Protein AF-A0AAJ6JA73-F1 (afdb_monomer_lite)

Structure (mmCIF, N/CA/C/O backbone):
data_AF-A0AAJ6JA73-F1
#
_entry.id   AF-A0AAJ6JA73-F1
#
loop_
_atom_site.group_PDB
_atom_site.id
_atom_site.type_symbol
_atom_site.label_atom_id
_atom_site.label_alt_id
_atom_site.label_comp_id
_atom_site.label_asym_id
_atom_site.label_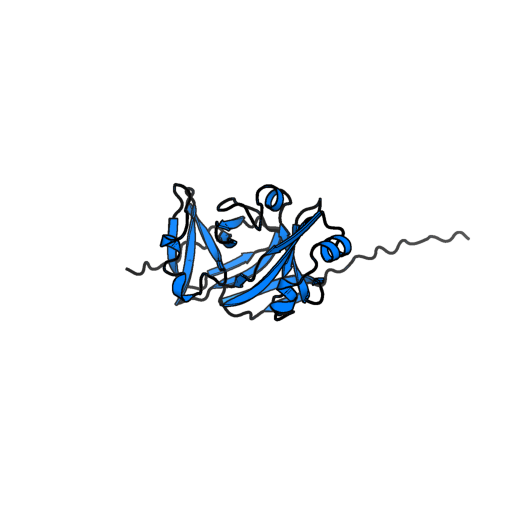entity_id
_atom_site.label_seq_id
_atom_site.pdbx_PDB_ins_code
_atom_site.Cartn_x
_atom_site.Cartn_y
_atom_site.Cartn_z
_atom_site.occupancy
_atom_site.B_iso_or_equiv
_atom_site.auth_seq_id
_atom_site.auth_comp_id
_atom_site.auth_asym_id
_atom_site.auth_atom_id
_atom_site.pdbx_PDB_model_num
ATOM 1 N N . MET A 1 1 ? 48.195 -36.159 -10.141 1.00 39.44 1 MET A N 1
ATOM 2 C CA . MET A 1 1 ? 47.847 -34.746 -9.863 1.00 39.44 1 MET A CA 1
ATOM 3 C C . MET A 1 1 ? 46.554 -34.430 -10.597 1.00 39.44 1 MET A C 1
ATOM 5 O O . MET A 1 1 ? 46.575 -34.361 -11.814 1.00 39.44 1 MET A O 1
ATOM 9 N N . GLY A 1 2 ? 45.427 -34.346 -9.887 1.00 36.81 2 GLY A N 1
ATOM 10 C CA . GLY A 1 2 ? 44.113 -34.045 -10.464 1.00 36.81 2 GLY A CA 1
ATOM 11 C C . GLY A 1 2 ? 43.446 -32.954 -9.634 1.00 36.81 2 GLY A C 1
ATOM 12 O O . GLY A 1 2 ? 43.236 -33.133 -8.437 1.00 36.81 2 GLY A O 1
ATOM 13 N N . VAL A 1 3 ? 43.209 -31.803 -10.257 1.00 35.09 3 VAL A N 1
ATOM 14 C CA . VAL A 1 3 ? 42.699 -30.579 -9.630 1.00 35.09 3 VAL A CA 1
ATOM 15 C C . VAL A 1 3 ? 41.233 -30.776 -9.233 1.00 35.09 3 VAL A C 1
ATOM 17 O O . VAL A 1 3 ? 40.386 -31.030 -10.086 1.00 35.09 3 VAL A O 1
ATOM 20 N N . ARG A 1 4 ? 40.920 -30.644 -7.939 1.00 36.62 4 ARG A N 1
ATOM 21 C CA . ARG A 1 4 ? 39.539 -30.487 -7.462 1.00 36.62 4 ARG A CA 1
ATOM 22 C C . ARG A 1 4 ? 39.089 -29.056 -7.763 1.00 36.62 4 ARG A C 1
ATOM 24 O O . ARG A 1 4 ? 39.614 -28.120 -7.167 1.00 36.62 4 ARG A O 1
ATOM 31 N N . LEU A 1 5 ? 38.118 -28.884 -8.662 1.00 35.84 5 LEU A N 1
ATOM 32 C CA . LEU A 1 5 ? 37.352 -27.640 -8.741 1.00 35.84 5 LEU A CA 1
ATOM 33 C C . LEU A 1 5 ? 36.435 -27.559 -7.515 1.00 35.84 5 LEU A C 1
ATOM 35 O O . LEU A 1 5 ? 35.435 -28.269 -7.429 1.00 35.84 5 LEU A O 1
ATOM 39 N N . SER A 1 6 ? 36.771 -26.685 -6.572 1.00 37.56 6 SER A N 1
ATOM 40 C CA . SER A 1 6 ? 35.835 -26.247 -5.539 1.00 37.56 6 SER A CA 1
ATOM 41 C C . SER A 1 6 ? 34.877 -25.231 -6.156 1.00 37.56 6 SER A C 1
ATOM 43 O O . SER A 1 6 ? 35.283 -24.126 -6.515 1.00 37.56 6 SER A O 1
ATOM 45 N N . ALA A 1 7 ? 33.604 -25.599 -6.295 1.00 36.19 7 ALA A N 1
ATOM 46 C CA . ALA A 1 7 ? 32.548 -24.650 -6.615 1.00 36.19 7 ALA A CA 1
ATOM 47 C C . ALA A 1 7 ? 32.377 -23.688 -5.429 1.00 36.19 7 ALA A C 1
ATOM 49 O O . ALA A 1 7 ? 31.957 -24.087 -4.344 1.00 36.19 7 ALA A O 1
ATOM 50 N N . VAL A 1 8 ? 32.729 -22.419 -5.630 1.00 33.88 8 VAL A N 1
ATOM 51 C CA . VAL A 1 8 ? 32.427 -21.344 -4.683 1.00 33.88 8 VAL A CA 1
ATOM 52 C C . VAL A 1 8 ? 30.932 -21.057 -4.791 1.00 33.88 8 VAL A C 1
ATOM 54 O O . VAL A 1 8 ? 30.465 -20.502 -5.785 1.00 33.88 8 VAL A O 1
ATOM 57 N N . LEU A 1 9 ? 30.167 -21.462 -3.777 1.00 30.48 9 LEU A N 1
ATOM 58 C CA . LEU A 1 9 ? 28.791 -21.015 -3.600 1.00 30.48 9 LEU A CA 1
ATOM 59 C C . LEU A 1 9 ? 28.838 -19.510 -3.285 1.00 30.48 9 LEU A C 1
ATOM 61 O O . LEU A 1 9 ? 29.192 -19.112 -2.178 1.00 30.48 9 LEU A O 1
ATOM 65 N N . ILE A 1 10 ? 28.519 -18.661 -4.262 1.00 31.44 10 ILE A N 1
ATOM 66 C CA . ILE A 1 10 ? 28.292 -17.236 -4.012 1.00 31.44 10 ILE A CA 1
ATOM 67 C C . ILE A 1 10 ? 26.905 -17.120 -3.383 1.00 31.44 10 ILE A C 1
ATOM 69 O O . ILE A 1 10 ? 25.890 -17.032 -4.074 1.00 31.44 10 ILE A O 1
ATOM 73 N N . THR A 1 11 ? 26.845 -17.153 -2.056 1.00 33.25 11 THR A N 1
ATOM 74 C CA . THR A 1 11 ? 25.639 -16.769 -1.325 1.00 33.25 11 THR A CA 1
ATOM 75 C C . THR A 1 11 ? 25.478 -15.262 -1.501 1.00 33.25 11 THR A C 1
ATOM 77 O O . THR A 1 11 ? 26.233 -14.480 -0.926 1.00 33.25 11 THR A O 1
ATOM 80 N N . ALA A 1 12 ? 24.535 -14.831 -2.340 1.00 34.25 12 ALA A N 1
ATOM 81 C CA . ALA A 1 12 ? 24.175 -13.422 -2.437 1.00 34.25 12 ALA A CA 1
ATOM 82 C C . ALA A 1 12 ? 23.619 -12.975 -1.076 1.00 34.25 12 ALA A C 1
ATOM 84 O O . ALA A 1 12 ? 22.486 -13.298 -0.721 1.00 34.25 12 ALA A O 1
ATOM 85 N N . ALA A 1 13 ? 24.435 -12.271 -0.292 1.00 36.44 13 ALA A N 1
ATOM 86 C CA . ALA A 1 13 ? 23.975 -11.604 0.912 1.00 36.44 13 ALA A CA 1
ATOM 87 C C . ALA A 1 13 ? 22.993 -10.504 0.488 1.00 36.44 13 ALA A C 1
ATOM 89 O O . ALA A 1 13 ? 23.379 -9.494 -0.102 1.00 36.44 13 ALA A O 1
ATOM 90 N N . PHE A 1 14 ? 21.702 -10.716 0.740 1.00 40.62 14 PHE A N 1
ATOM 91 C CA . PHE A 1 14 ? 20.709 -9.656 0.626 1.00 40.62 14 PHE A CA 1
ATOM 92 C C . PHE A 1 14 ? 20.952 -8.683 1.778 1.00 40.62 14 PHE A C 1
ATOM 94 O O . PHE A 1 14 ? 20.508 -8.912 2.899 1.00 40.62 14 PHE A O 1
ATOM 101 N N . PHE A 1 15 ? 21.692 -7.609 1.516 1.00 43.06 15 PHE A N 1
ATOM 102 C CA . PHE A 1 15 ? 21.777 -6.498 2.453 1.00 43.06 15 PHE A CA 1
ATOM 103 C C . PHE A 1 15 ? 20.409 -5.823 2.510 1.00 43.06 15 PHE A C 1
ATOM 105 O O . PHE A 1 15 ? 20.018 -5.108 1.589 1.00 43.06 15 PHE A O 1
ATOM 112 N N . THR A 1 16 ? 19.666 -6.076 3.582 1.00 51.25 16 THR A N 1
ATOM 113 C CA . THR A 1 16 ? 18.439 -5.347 3.878 1.00 51.25 16 THR A CA 1
ATOM 114 C C . THR A 1 16 ? 18.816 -4.020 4.514 1.00 51.25 16 THR A C 1
ATOM 116 O O . THR A 1 16 ? 19.309 -3.989 5.641 1.00 51.25 16 THR A O 1
ATOM 119 N N . THR A 1 17 ? 18.614 -2.914 3.799 1.00 57.97 17 THR A N 1
ATOM 120 C CA . THR A 1 17 ? 18.676 -1.591 4.428 1.00 57.97 17 THR A CA 1
ATOM 121 C C . THR A 1 17 ? 17.347 -1.341 5.124 1.00 57.97 17 THR A C 1
ATOM 123 O O . THR A 1 17 ? 16.301 -1.455 4.491 1.00 57.97 17 THR A O 1
ATOM 126 N N . THR A 1 18 ? 17.398 -0.986 6.402 1.00 58.41 18 THR A N 1
ATOM 127 C CA . THR A 1 18 ? 16.272 -0.408 7.135 1.00 58.41 18 THR A CA 1
ATOM 128 C C . THR A 1 18 ? 16.387 1.107 7.043 1.00 58.41 18 THR A C 1
ATOM 130 O O . THR A 1 18 ? 17.416 1.656 7.428 1.00 58.41 18 THR A O 1
ATOM 133 N N . ILE A 1 19 ? 15.354 1.781 6.536 1.00 60.03 19 ILE A N 1
ATOM 134 C CA . ILE A 1 19 ? 15.236 3.244 6.637 1.00 60.03 19 ILE A CA 1
ATOM 135 C C . ILE A 1 19 ? 14.084 3.550 7.590 1.00 60.03 19 ILE A C 1
ATOM 137 O O . ILE A 1 19 ? 13.007 2.969 7.452 1.00 60.03 19 ILE A O 1
ATOM 141 N N . SER A 1 20 ? 14.334 4.432 8.555 1.00 58.66 20 SER A N 1
ATOM 142 C CA . SER A 1 20 ? 13.368 4.930 9.534 1.00 58.66 20 SER A CA 1
ATOM 143 C C . SER A 1 20 ? 13.042 6.400 9.272 1.00 58.66 20 SER A C 1
ATOM 145 O O . SER A 1 20 ? 13.899 7.132 8.783 1.00 58.66 20 SER A O 1
ATOM 147 N N . GLY A 1 21 ? 11.853 6.851 9.679 1.00 54.72 21 GLY A N 1
ATOM 148 C CA . GLY A 1 21 ? 11.549 8.287 9.779 1.00 54.72 21 GLY A CA 1
ATOM 149 C C . GLY A 1 21 ? 10.785 8.902 8.606 1.00 54.72 21 GLY A C 1
ATOM 150 O O . GLY A 1 21 ? 10.865 10.109 8.409 1.00 54.72 21 GLY A O 1
ATOM 151 N N . PHE A 1 22 ? 10.036 8.111 7.835 1.00 60.84 22 PHE A N 1
ATOM 152 C CA . PHE A 1 22 ? 9.073 8.679 6.886 1.00 60.84 22 PHE A CA 1
ATOM 153 C C . PHE A 1 22 ? 7.845 9.175 7.639 1.00 60.84 22 PHE A C 1
ATOM 155 O O . PHE A 1 22 ? 7.198 8.381 8.318 1.00 60.84 22 PHE A O 1
ATOM 162 N N . ALA A 1 23 ? 7.569 10.471 7.523 1.00 61.38 23 ALA A N 1
ATOM 163 C CA . ALA A 1 23 ? 6.400 11.097 8.114 1.00 61.38 23 ALA A CA 1
ATOM 164 C C . ALA A 1 23 ? 5.115 10.676 7.382 1.00 61.38 23 ALA A C 1
ATOM 166 O O . ALA A 1 23 ? 5.144 10.298 6.203 1.00 61.38 23 ALA A O 1
ATOM 167 N N . GLN A 1 24 ? 3.995 10.784 8.092 1.00 66.69 24 GLN A N 1
ATOM 168 C CA . GLN A 1 24 ? 2.656 10.718 7.513 1.00 66.69 24 GLN A CA 1
ATOM 169 C C . GLN A 1 24 ? 2.540 11.708 6.343 1.00 66.69 24 GLN A C 1
ATOM 171 O O . GLN A 1 24 ? 3.125 12.788 6.395 1.00 66.69 24 GLN A O 1
ATOM 176 N N . ASP A 1 25 ? 1.808 11.313 5.301 1.00 66.81 25 ASP A N 1
ATOM 177 C CA . ASP A 1 25 ? 1.620 12.058 4.047 1.00 66.81 25 ASP A CA 1
ATOM 178 C C . ASP A 1 25 ? 2.881 12.161 3.161 1.00 66.81 25 ASP A C 1
ATOM 180 O O . ASP A 1 25 ? 2.937 12.904 2.184 1.00 66.81 25 ASP A O 1
ATOM 184 N N . SER A 1 26 ? 3.915 11.358 3.446 1.00 75.94 26 SER A N 1
ATOM 185 C CA . SER A 1 26 ? 4.982 11.134 2.466 1.00 75.94 26 SER A CA 1
ATOM 186 C C . SER A 1 26 ? 4.456 10.302 1.295 1.00 75.94 26 SER A C 1
ATOM 188 O O . SER A 1 26 ? 3.872 9.232 1.488 1.00 75.94 26 SER A O 1
ATOM 190 N N . PHE A 1 27 ? 4.679 10.778 0.070 1.00 79.06 27 PHE A N 1
ATOM 191 C CA . PHE A 1 27 ? 4.260 10.060 -1.127 1.00 79.06 27 PHE A CA 1
ATOM 192 C C . PHE A 1 27 ? 5.313 9.046 -1.588 1.00 79.06 27 PHE A C 1
ATOM 194 O O . PHE A 1 27 ? 6.516 9.158 -1.333 1.00 79.06 27 PHE A O 1
ATOM 201 N N . SER A 1 28 ? 4.848 8.028 -2.296 1.00 83.00 28 SER A N 1
ATOM 202 C CA . SER A 1 28 ? 5.664 7.014 -2.940 1.00 83.00 28 SER A CA 1
ATOM 203 C C . SER A 1 28 ? 5.008 6.577 -4.231 1.00 83.00 28 SER A C 1
ATOM 205 O O . SER A 1 28 ? 3.791 6.430 -4.315 1.00 83.00 28 SER A O 1
ATOM 207 N N . PHE A 1 29 ? 5.825 6.322 -5.237 1.00 88.81 29 PHE A N 1
ATOM 208 C CA . PHE A 1 29 ? 5.363 5.707 -6.464 1.00 88.81 29 PHE A CA 1
ATOM 209 C C . PHE A 1 29 ? 5.747 4.239 -6.443 1.00 88.81 29 PHE A C 1
ATOM 211 O O . PHE A 1 29 ? 6.923 3.907 -6.269 1.00 88.81 29 PHE A O 1
ATOM 218 N N . GLU A 1 30 ? 4.770 3.352 -6.634 1.00 91.56 30 GLU A N 1
ATOM 219 C CA . GLU A 1 30 ? 5.032 1.923 -6.731 1.00 91.56 30 GLU A CA 1
ATOM 220 C C . GLU A 1 30 ? 4.993 1.452 -8.187 1.00 91.56 30 GLU A C 1
ATOM 222 O O . GLU A 1 30 ? 4.081 1.751 -8.954 1.00 91.56 30 GLU A O 1
ATOM 227 N N . ASN A 1 31 ? 5.990 0.663 -8.576 1.00 93.25 31 ASN A N 1
ATOM 228 C CA . ASN A 1 31 ? 5.983 -0.089 -9.822 1.00 93.25 31 ASN A CA 1
ATOM 229 C C . ASN A 1 31 ? 5.776 -1.567 -9.504 1.00 93.25 31 ASN A C 1
ATOM 231 O O . ASN A 1 31 ? 6.584 -2.180 -8.796 1.00 93.25 31 ASN A O 1
ATOM 235 N N . LEU A 1 32 ? 4.728 -2.157 -10.076 1.00 95.62 32 LEU A N 1
ATOM 236 C CA . LEU A 1 32 ? 4.469 -3.588 -9.980 1.00 95.62 32 LEU A CA 1
ATOM 237 C C . LEU A 1 32 ? 5.101 -4.296 -11.177 1.00 95.62 32 LEU A C 1
ATOM 239 O O . LEU A 1 32 ? 4.692 -4.126 -12.329 1.00 95.62 32 LEU A O 1
ATOM 243 N N . VAL A 1 33 ? 6.112 -5.113 -10.902 1.00 96.94 33 VAL A N 1
ATOM 244 C CA . VAL A 1 33 ? 6.802 -5.928 -11.902 1.00 96.94 33 VAL A CA 1
ATOM 245 C C . VAL A 1 33 ? 6.218 -7.336 -11.862 1.00 96.94 33 VAL A C 1
ATOM 247 O O . VAL A 1 33 ? 6.592 -8.167 -11.030 1.00 96.94 33 VAL A O 1
ATOM 250 N N . VAL A 1 34 ? 5.282 -7.618 -12.767 1.00 96.00 34 VAL A N 1
ATOM 251 C CA . VAL A 1 34 ? 4.559 -8.895 -12.807 1.00 96.00 34 VAL A CA 1
ATOM 252 C C . VAL A 1 34 ? 5.415 -9.960 -13.488 1.00 96.00 34 VAL A C 1
ATOM 254 O O . VAL A 1 34 ? 5.801 -9.817 -14.652 1.00 96.00 34 VAL A O 1
ATOM 257 N N . LYS A 1 35 ? 5.699 -11.056 -12.782 1.00 95.75 35 LYS A N 1
ATOM 258 C CA . LYS A 1 35 ? 6.461 -12.212 -13.279 1.00 95.75 35 LYS A CA 1
ATOM 259 C C . LYS A 1 35 ? 5.714 -13.508 -12.967 1.00 95.75 35 LYS A C 1
ATOM 261 O O . LYS A 1 35 ? 4.853 -13.544 -12.098 1.00 95.75 35 LYS A O 1
ATOM 266 N N . ALA A 1 36 ? 6.097 -14.608 -13.616 1.00 93.25 36 ALA A N 1
ATOM 267 C CA . ALA A 1 36 ? 5.475 -15.920 -13.386 1.00 93.25 36 ALA A CA 1
ATOM 268 C C . ALA A 1 36 ? 5.531 -16.380 -11.912 1.00 93.25 36 ALA A C 1
ATOM 270 O O . ALA A 1 36 ? 4.653 -17.094 -11.445 1.00 93.25 36 ALA A O 1
ATOM 271 N N . ARG A 1 37 ? 6.547 -15.935 -11.160 1.00 92.69 37 ARG A N 1
ATOM 272 C CA . ARG A 1 37 ? 6.743 -16.260 -9.736 1.00 92.69 37 ARG A CA 1
ATOM 273 C C . ARG A 1 37 ? 5.992 -15.348 -8.753 1.00 92.69 37 ARG A C 1
ATOM 275 O O . ARG A 1 37 ? 6.200 -15.469 -7.548 1.00 92.69 37 ARG A O 1
ATOM 282 N N . GLY A 1 38 ? 5.211 -14.392 -9.248 1.00 95.06 38 GLY A N 1
ATOM 283 C CA . GLY A 1 38 ? 4.571 -13.350 -8.447 1.00 95.06 38 GLY A CA 1
ATOM 284 C C . GLY A 1 38 ? 4.945 -11.942 -8.894 1.00 95.06 38 GLY A C 1
ATOM 285 O O . GLY A 1 38 ? 5.671 -11.738 -9.870 1.00 95.06 38 GLY A O 1
ATOM 286 N N . ILE A 1 39 ? 4.434 -10.966 -8.157 1.00 96.81 39 ILE A N 1
ATOM 287 C CA . ILE A 1 39 ? 4.581 -9.543 -8.460 1.00 96.81 39 ILE A CA 1
ATOM 288 C C . ILE A 1 39 ? 5.657 -8.979 -7.544 1.00 96.81 39 ILE A C 1
ATOM 290 O O . ILE A 1 39 ? 5.559 -9.112 -6.327 1.00 96.81 39 ILE A O 1
ATOM 294 N N . GLU A 1 40 ? 6.694 -8.376 -8.108 1.00 97.19 40 GLU A N 1
ATOM 295 C CA . GLU A 1 40 ? 7.705 -7.654 -7.337 1.00 97.19 40 GLU A CA 1
ATOM 296 C C . GLU A 1 40 ? 7.289 -6.187 -7.228 1.00 97.19 40 GLU A C 1
ATOM 298 O O . GLU A 1 40 ? 7.059 -5.539 -8.248 1.00 97.19 40 GLU A O 1
ATOM 303 N N . VAL A 1 41 ? 7.193 -5.677 -6.002 1.00 95.94 41 VAL A N 1
ATOM 304 C CA . VAL A 1 41 ? 6.831 -4.283 -5.727 1.00 95.94 41 VAL A CA 1
ATOM 305 C C . VAL A 1 41 ? 8.107 -3.483 -5.515 1.00 95.94 41 VAL A C 1
ATOM 307 O O . VAL A 1 41 ? 8.918 -3.825 -4.648 1.00 95.94 41 VAL A O 1
ATOM 310 N N . TYR A 1 42 ? 8.279 -2.432 -6.311 1.00 95.94 42 TYR A N 1
ATOM 311 C CA . TYR A 1 42 ? 9.365 -1.467 -6.181 1.00 95.94 42 TYR A CA 1
ATOM 312 C C . TYR A 1 42 ? 8.789 -0.102 -5.842 1.00 95.94 42 TYR A C 1
ATOM 314 O O . TYR A 1 42 ? 7.926 0.359 -6.581 1.00 95.94 42 TYR A O 1
ATOM 322 N N . ASN A 1 43 ? 9.273 0.552 -4.786 1.00 92.25 43 ASN A N 1
ATOM 323 C CA . ASN A 1 43 ? 8.786 1.876 -4.398 1.00 92.25 43 ASN A CA 1
ATOM 324 C C . ASN A 1 43 ? 9.909 2.920 -4.300 1.00 92.25 43 ASN A C 1
ATOM 326 O O . ASN A 1 43 ? 11.090 2.570 -4.198 1.00 92.25 43 ASN A O 1
ATOM 330 N N . THR A 1 44 ? 9.547 4.201 -4.381 1.00 92.38 44 THR A N 1
ATOM 331 C CA . THR A 1 44 ? 10.499 5.329 -4.400 1.00 92.38 44 THR A CA 1
ATOM 332 C C . THR A 1 44 ? 10.820 5.886 -3.012 1.00 92.38 44 THR A C 1
ATOM 334 O O . THR A 1 44 ? 11.630 6.805 -2.879 1.00 92.38 44 THR A O 1
ATOM 337 N N . THR A 1 45 ? 10.231 5.311 -1.961 1.00 86.69 45 THR A N 1
ATOM 338 C CA . THR A 1 45 ? 10.362 5.780 -0.579 1.00 86.69 45 THR A CA 1
ATOM 339 C C . THR A 1 45 ? 11.829 5.855 -0.146 1.00 86.69 45 THR A C 1
ATOM 341 O O . THR A 1 45 ? 12.548 4.855 -0.128 1.00 86.69 45 THR A O 1
ATOM 344 N N . GLY A 1 46 ? 12.280 7.068 0.192 1.00 82.88 46 GLY A N 1
ATOM 345 C CA . GLY A 1 46 ? 13.648 7.344 0.647 1.00 82.88 46 GLY A CA 1
ATOM 346 C C . GLY A 1 46 ? 14.733 7.210 -0.419 1.00 82.88 46 GLY A C 1
ATOM 347 O O . GLY A 1 46 ? 15.909 7.095 -0.074 1.00 82.88 46 GLY A O 1
ATOM 348 N N . VAL A 1 47 ? 14.368 7.166 -1.702 1.00 87.81 47 VAL A N 1
ATOM 349 C CA . VAL A 1 47 ? 15.332 7.007 -2.800 1.0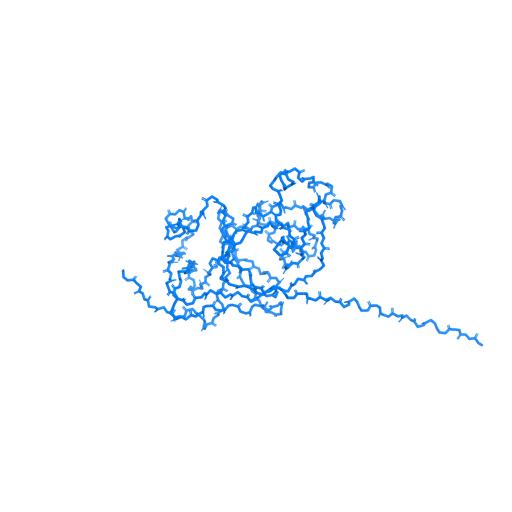0 87.81 47 VAL A CA 1
ATOM 350 C C . VAL A 1 47 ? 15.063 7.923 -3.995 1.00 87.81 47 VAL A C 1
ATOM 352 O O . VAL A 1 47 ? 16.008 8.240 -4.716 1.00 87.81 47 VAL A O 1
ATOM 355 N N . SER A 1 48 ? 13.827 8.375 -4.208 1.00 86.44 48 SER A N 1
ATOM 356 C CA . SER A 1 48 ? 13.507 9.328 -5.269 1.00 86.44 48 SER A CA 1
ATOM 357 C C . SER A 1 48 ? 12.262 10.142 -4.929 1.00 86.44 48 SER A C 1
ATOM 359 O O . SER A 1 48 ? 11.257 9.579 -4.502 1.00 86.44 48 SER A O 1
ATOM 361 N N . ASP A 1 49 ? 12.305 11.437 -5.239 1.00 83.94 49 ASP A N 1
ATOM 362 C CA . ASP A 1 49 ? 11.142 12.336 -5.189 1.00 83.94 49 ASP A CA 1
ATOM 363 C C . ASP A 1 49 ? 10.198 12.139 -6.388 1.00 83.94 49 ASP A C 1
ATOM 365 O O . ASP A 1 49 ? 9.205 12.842 -6.518 1.00 83.94 49 ASP A O 1
ATOM 369 N N . CYS A 1 50 ? 10.527 11.194 -7.280 1.00 84.81 50 CYS A N 1
ATOM 370 C CA . CYS A 1 50 ? 9.740 10.753 -8.428 1.00 84.81 50 CYS A CA 1
ATOM 371 C C . CYS A 1 50 ? 9.071 11.900 -9.216 1.00 84.81 50 CYS A C 1
ATOM 373 O O . CYS A 1 50 ? 7.872 12.150 -9.083 1.00 84.81 50 CYS A O 1
ATOM 375 N N . PRO A 1 51 ? 9.837 12.595 -10.077 1.00 86.69 51 PRO A N 1
ATOM 376 C CA . PRO A 1 51 ? 9.315 13.725 -10.836 1.00 86.69 51 PRO A CA 1
ATOM 377 C C . PRO A 1 51 ? 8.099 13.323 -11.681 1.00 86.69 51 PRO A C 1
ATOM 379 O O . PRO A 1 51 ? 8.207 12.424 -12.518 1.00 86.69 51 PRO A O 1
ATOM 382 N N . ALA A 1 52 ? 6.971 14.022 -11.511 1.00 86.12 52 ALA A N 1
ATOM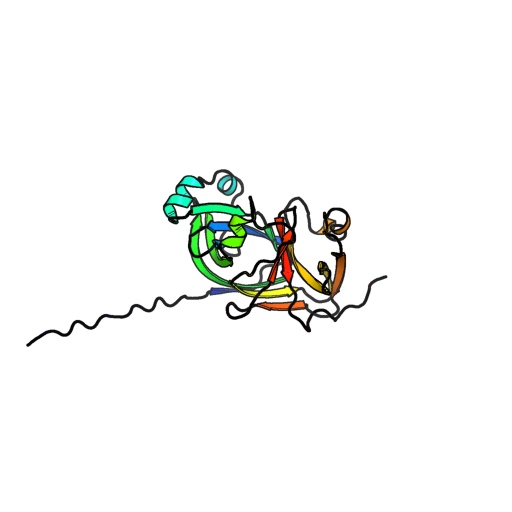 383 C CA . ALA A 1 52 ? 5.702 13.695 -12.172 1.00 86.12 52 ALA A CA 1
ATOM 384 C C . ALA A 1 52 ? 5.840 13.573 -13.700 1.00 86.12 52 ALA A C 1
ATOM 386 O O . ALA A 1 52 ? 5.413 12.586 -14.290 1.00 86.12 52 ALA A O 1
ATOM 387 N N . GLN A 1 53 ? 6.557 14.505 -14.341 1.00 88.50 53 GLN A N 1
ATOM 388 C CA . GLN A 1 53 ? 6.797 14.449 -15.786 1.00 88.50 53 GLN A CA 1
ATOM 389 C C . GLN A 1 53 ? 7.520 13.162 -16.212 1.00 88.50 53 GLN A C 1
ATOM 391 O O . GLN A 1 53 ? 7.199 12.580 -17.250 1.00 88.50 53 GLN A O 1
ATOM 396 N N . LEU A 1 54 ? 8.492 12.702 -15.419 1.00 90.25 54 LEU A N 1
ATOM 397 C CA . LEU A 1 54 ? 9.224 11.472 -15.709 1.00 90.25 54 LEU A CA 1
ATOM 398 C C . LEU A 1 54 ? 8.347 10.241 -15.457 1.00 90.25 54 LEU A C 1
ATOM 400 O O . LEU A 1 54 ? 8.369 9.307 -16.253 1.00 90.25 54 LEU A O 1
ATOM 404 N N . TRP A 1 55 ? 7.541 10.261 -14.391 1.00 91.88 55 TRP A N 1
ATOM 405 C CA . TRP A 1 55 ? 6.569 9.213 -14.081 1.00 91.88 55 TRP A CA 1
ATOM 406 C C . TRP A 1 55 ? 5.539 9.038 -15.201 1.00 91.88 55 TRP A C 1
ATOM 408 O O . TRP A 1 55 ? 5.268 7.921 -15.655 1.00 91.88 55 TRP A O 1
ATOM 418 N N . ASP A 1 56 ? 4.974 10.138 -15.683 1.00 92.12 56 ASP A N 1
ATOM 419 C CA . ASP A 1 56 ? 3.921 10.150 -16.699 1.00 92.12 56 ASP A CA 1
ATOM 420 C C . ASP A 1 56 ? 4.413 9.691 -18.066 1.00 92.12 56 ASP A C 1
ATOM 422 O O . ASP A 1 56 ? 3.672 9.044 -18.805 1.00 92.12 56 ASP A O 1
ATOM 426 N N . THR A 1 57 ? 5.689 9.933 -18.361 1.00 93.12 57 THR A N 1
ATOM 427 C CA . THR A 1 57 ? 6.314 9.605 -19.648 1.00 93.12 57 THR A CA 1
ATOM 428 C C . THR A 1 57 ? 7.072 8.272 -19.648 1.00 93.12 57 THR A C 1
ATOM 430 O O . THR A 1 57 ? 7.727 7.942 -20.640 1.00 93.12 57 THR A O 1
ATOM 433 N N . LEU A 1 58 ? 6.976 7.464 -18.581 1.00 93.56 58 LEU A N 1
ATOM 434 C CA . LEU A 1 58 ? 7.639 6.158 -18.509 1.00 93.56 58 LEU A CA 1
ATOM 435 C C . LEU A 1 58 ? 7.258 5.243 -19.685 1.00 93.56 58 LEU A C 1
ATOM 437 O O . LEU A 1 58 ? 6.104 4.843 -19.853 1.00 93.56 58 LEU A O 1
ATOM 441 N N . ASP A 1 59 ? 8.263 4.790 -20.441 1.00 95.50 59 ASP A N 1
ATOM 442 C CA . ASP A 1 59 ? 8.087 3.731 -21.439 1.00 95.50 59 ASP A CA 1
ATOM 443 C C . ASP A 1 59 ? 7.966 2.363 -20.747 1.00 95.50 59 ASP A C 1
ATOM 445 O O . ASP A 1 59 ? 8.932 1.604 -20.587 1.00 95.50 59 ASP A O 1
ATOM 449 N N . VAL A 1 60 ? 6.735 2.020 -20.365 1.00 95.00 60 VAL A N 1
ATOM 450 C CA . VAL A 1 60 ? 6.403 0.742 -19.719 1.00 95.00 60 VAL A CA 1
ATOM 451 C C . VAL A 1 60 ? 6.786 -0.473 -20.570 1.00 95.00 60 VAL A C 1
ATOM 453 O O . VAL A 1 60 ? 7.093 -1.531 -20.019 1.00 95.00 60 VAL A O 1
ATOM 456 N N . ARG A 1 61 ? 6.842 -0.358 -21.908 1.00 96.12 61 ARG A N 1
ATOM 457 C CA . ARG A 1 61 ? 7.251 -1.468 -22.788 1.00 96.12 61 ARG A CA 1
ATOM 458 C C . ARG A 1 61 ? 8.756 -1.699 -22.701 1.00 96.12 61 ARG A C 1
ATOM 460 O O . ARG A 1 61 ? 9.187 -2.854 -22.657 1.00 96.12 61 ARG A O 1
ATOM 467 N N . LYS A 1 62 ? 9.554 -0.630 -22.662 1.00 97.25 62 LYS A N 1
ATOM 468 C CA . LYS A 1 62 ? 11.006 -0.706 -22.442 1.00 97.25 62 LYS A CA 1
ATOM 469 C C . LYS A 1 62 ? 11.328 -1.259 -21.061 1.00 97.25 62 LYS A C 1
ATOM 471 O O . LYS A 1 62 ? 12.116 -2.201 -20.976 1.00 97.25 62 LYS A O 1
ATOM 476 N N . ILE A 1 63 ? 10.662 -0.766 -20.018 1.00 96.94 63 ILE A N 1
ATOM 477 C CA . ILE A 1 63 ? 10.835 -1.266 -18.645 1.00 96.94 63 ILE A CA 1
ATOM 478 C C . ILE A 1 63 ? 10.449 -2.749 -18.569 1.00 96.94 63 ILE A C 1
ATOM 480 O O . ILE A 1 63 ? 11.194 -3.564 -18.029 1.00 96.94 63 ILE A O 1
ATOM 484 N N . ARG A 1 64 ? 9.342 -3.159 -19.199 1.00 97.50 64 ARG A N 1
ATOM 485 C CA . ARG A 1 64 ? 8.934 -4.570 -19.227 1.00 97.50 64 ARG A CA 1
ATOM 486 C C . ARG A 1 64 ? 10.024 -5.475 -19.803 1.00 97.50 64 ARG A C 1
ATOM 488 O O . ARG A 1 64 ? 10.293 -6.536 -19.240 1.00 97.50 64 ARG A O 1
ATOM 495 N N . ARG A 1 65 ? 10.676 -5.054 -20.895 1.00 97.81 65 ARG A N 1
ATOM 496 C CA . ARG A 1 65 ? 11.815 -5.780 -21.485 1.00 97.81 65 ARG A CA 1
ATOM 497 C C . ARG A 1 65 ? 13.020 -5.808 -20.543 1.00 97.81 65 ARG A C 1
ATOM 499 O O . ARG A 1 65 ? 13.585 -6.880 -20.348 1.00 97.81 65 ARG A O 1
ATOM 506 N N . GLN A 1 66 ? 13.365 -4.675 -19.926 1.00 96.50 66 GLN A N 1
ATOM 507 C CA . GLN A 1 66 ? 14.465 -4.564 -18.957 1.00 96.50 66 GLN A CA 1
ATOM 508 C C . GLN A 1 66 ? 14.315 -5.573 -17.812 1.00 96.50 66 GLN A C 1
ATOM 510 O O . GLN A 1 66 ? 15.257 -6.290 -17.487 1.00 96.50 66 GLN A O 1
ATOM 515 N N . PHE A 1 67 ? 13.118 -5.677 -17.235 1.00 96.44 67 PHE A N 1
ATOM 516 C CA . PHE A 1 67 ? 12.853 -6.568 -16.105 1.00 96.44 67 PHE A CA 1
ATOM 517 C C . PHE A 1 67 ? 12.498 -8.005 -16.509 1.00 96.44 67 PHE A C 1
ATOM 519 O O . PHE A 1 67 ? 12.268 -8.838 -15.627 1.00 96.44 67 PHE A O 1
ATOM 526 N N . ARG A 1 68 ? 12.437 -8.305 -17.818 1.00 96.88 68 ARG A N 1
ATOM 527 C CA . ARG A 1 68 ? 11.919 -9.574 -18.367 1.00 96.88 68 ARG A CA 1
ATOM 528 C C . ARG A 1 68 ? 10.558 -9.934 -17.756 1.00 96.88 68 ARG A C 1
ATOM 530 O O . ARG A 1 68 ? 10.320 -11.064 -17.336 1.00 96.88 68 ARG A O 1
ATOM 537 N N . ALA A 1 69 ? 9.696 -8.929 -17.645 1.00 96.75 69 ALA A N 1
ATOM 538 C CA . ALA A 1 69 ? 8.407 -9.024 -16.978 1.00 96.75 69 ALA A CA 1
ATOM 539 C C . ALA A 1 69 ? 7.281 -9.384 -17.958 1.00 96.75 69 ALA A C 1
ATOM 541 O O . ALA A 1 69 ? 7.346 -9.106 -19.162 1.00 96.75 69 ALA A O 1
ATOM 542 N N . LEU A 1 70 ? 6.214 -9.967 -17.416 1.00 95.12 70 LEU A N 1
ATOM 543 C CA . LEU A 1 70 ? 4.960 -10.199 -18.129 1.00 95.12 70 LEU A CA 1
ATOM 544 C C . LEU A 1 70 ? 4.198 -8.881 -18.314 1.00 95.12 70 LEU A C 1
ATOM 546 O O . LEU A 1 70 ? 3.710 -8.594 -19.403 1.00 95.12 70 LEU A O 1
ATOM 550 N N . LYS A 1 71 ? 4.169 -8.048 -17.270 1.00 94.25 71 LYS A N 1
ATOM 551 C CA . LYS A 1 71 ? 3.535 -6.724 -17.237 1.00 94.25 71 LYS A CA 1
ATOM 552 C C . LYS A 1 71 ? 4.345 -5.812 -16.314 1.00 94.25 71 LYS A C 1
ATOM 554 O O . LYS A 1 71 ? 4.948 -6.285 -15.351 1.00 94.25 71 LYS A O 1
ATOM 559 N N . ILE A 1 72 ? 4.365 -4.523 -16.636 1.00 95.06 72 ILE A N 1
ATOM 560 C CA . ILE A 1 72 ? 4.755 -3.457 -15.711 1.00 95.06 72 ILE A CA 1
ATOM 561 C C . ILE A 1 72 ? 3.506 -2.643 -15.450 1.00 95.06 72 ILE A C 1
ATOM 563 O O . ILE A 1 72 ? 2.800 -2.293 -16.397 1.00 95.06 72 ILE A O 1
ATOM 567 N N . GLU A 1 73 ? 3.250 -2.356 -14.186 1.00 93.38 73 GLU A N 1
ATOM 568 C CA . GLU A 1 73 ? 2.133 -1.529 -13.778 1.00 93.38 73 GLU A CA 1
ATOM 569 C C . GLU A 1 73 ? 2.617 -0.346 -12.953 1.00 93.38 73 GLU A C 1
ATOM 571 O O . GLU A 1 73 ? 3.395 -0.514 -12.014 1.00 93.38 73 GLU A O 1
ATOM 576 N N . LYS A 1 74 ? 2.141 0.840 -13.326 1.00 92.69 74 LYS A N 1
ATOM 577 C CA . LYS A 1 74 ? 2.265 2.055 -12.530 1.00 92.69 74 LYS A CA 1
ATOM 578 C C . LYS A 1 74 ? 1.178 2.010 -11.454 1.00 92.69 74 LYS A C 1
ATOM 580 O O . LYS A 1 74 ? 0.003 1.988 -11.806 1.00 92.69 74 LYS A O 1
ATOM 585 N N . ASN A 1 75 ? 1.570 1.982 -10.187 1.00 91.88 75 ASN A N 1
ATOM 586 C CA . ASN A 1 75 ? 0.676 1.909 -9.036 1.00 91.88 75 ASN A CA 1
ATOM 587 C C . ASN A 1 75 ? 0.982 3.075 -8.084 1.00 91.88 75 ASN A C 1
ATOM 589 O O . ASN A 1 75 ? 1.821 2.953 -7.197 1.00 91.88 75 ASN A O 1
ATOM 593 N N . GLY A 1 76 ? 0.355 4.226 -8.309 1.00 85.75 76 GLY A N 1
ATOM 594 C CA . GLY A 1 76 ? 0.541 5.432 -7.499 1.00 85.75 76 GLY A CA 1
ATOM 595 C C . GLY A 1 76 ? 0.480 6.728 -8.320 1.00 85.75 76 GLY A C 1
ATOM 596 O O . GLY A 1 76 ? 0.280 6.668 -9.543 1.00 85.75 76 GLY A O 1
ATOM 597 N N . PRO A 1 77 ? 0.705 7.889 -7.677 1.00 89.00 77 PRO A N 1
ATOM 598 C CA . PRO A 1 77 ? 1.299 8.045 -6.342 1.00 89.00 77 PRO A CA 1
ATOM 599 C C . PRO A 1 77 ? 0.396 7.595 -5.187 1.00 89.00 77 PRO A C 1
ATOM 601 O O . PRO A 1 77 ? -0.812 7.803 -5.208 1.00 89.00 77 PRO A O 1
ATOM 604 N N . HIS A 1 78 ? 1.022 7.022 -4.160 1.00 91.50 78 HIS A N 1
ATOM 605 C CA . HIS A 1 78 ? 0.407 6.634 -2.890 1.00 91.50 78 HIS A CA 1
ATOM 606 C C . HIS A 1 78 ? 0.973 7.473 -1.756 1.00 91.50 78 HIS A C 1
ATOM 608 O O . HIS A 1 78 ? 2.188 7.623 -1.660 1.00 91.50 78 HIS A O 1
ATOM 614 N N . PHE A 1 79 ? 0.115 7.959 -0.870 1.00 92.25 79 PHE A N 1
ATOM 615 C CA . PHE A 1 79 ? 0.483 8.767 0.290 1.00 92.25 79 PHE A CA 1
ATOM 616 C C . PHE A 1 79 ? 0.348 7.935 1.557 1.00 92.25 79 PHE A C 1
ATOM 618 O O . PHE A 1 79 ? -0.710 7.377 1.854 1.00 92.25 79 PHE A O 1
ATOM 625 N N . TRP A 1 80 ? 1.452 7.793 2.280 1.00 93.50 80 TRP A N 1
ATOM 626 C CA . TRP A 1 80 ? 1.547 6.912 3.432 1.00 93.50 80 TRP A CA 1
ATOM 627 C C . TRP A 1 80 ? 0.827 7.475 4.662 1.00 93.50 80 TRP A C 1
ATOM 629 O O . TRP A 1 80 ? 1.038 8.618 5.052 1.00 93.50 80 TRP A O 1
ATOM 639 N N . MET A 1 81 ? 0.029 6.644 5.335 1.00 95.38 81 MET A N 1
ATOM 640 C CA . MET A 1 81 ? -0.786 7.074 6.481 1.00 95.38 81 MET A CA 1
ATOM 641 C C . MET A 1 81 ? -0.143 6.879 7.853 1.00 95.38 81 MET A C 1
ATOM 643 O O . MET A 1 81 ? -0.666 7.400 8.838 1.00 95.38 81 MET A O 1
ATOM 647 N N . MET A 1 82 ? 0.941 6.110 7.948 1.00 93.69 82 MET A N 1
ATOM 648 C CA . MET A 1 82 ? 1.617 5.867 9.221 1.00 93.69 82 MET A CA 1
ATOM 649 C C . MET A 1 82 ? 2.576 7.013 9.566 1.00 93.69 82 MET A C 1
ATOM 651 O O . MET A 1 82 ? 3.220 7.577 8.687 1.00 93.69 82 MET A O 1
ATOM 655 N N . ASP A 1 83 ? 2.693 7.335 10.853 1.00 91.56 83 ASP A N 1
ATOM 656 C CA . ASP A 1 83 ? 3.546 8.416 11.366 1.00 91.56 83 ASP A CA 1
ATOM 657 C C . ASP A 1 83 ? 5.034 8.110 11.266 1.00 91.56 83 ASP A C 1
ATOM 659 O O . ASP A 1 83 ? 5.864 9.006 11.125 1.00 91.56 83 ASP A O 1
ATOM 663 N N . SER A 1 84 ? 5.373 6.828 11.378 1.00 90.75 84 SER A N 1
ATOM 664 C CA . SER A 1 84 ? 6.701 6.343 11.054 1.00 90.75 84 SER A CA 1
ATOM 665 C C . SER A 1 84 ? 6.645 4.913 10.548 1.00 90.75 84 SER A C 1
ATOM 667 O O . SER A 1 84 ? 5.763 4.120 10.895 1.00 90.75 84 SER A O 1
ATOM 669 N N . GLN A 1 85 ? 7.626 4.563 9.725 1.00 90.00 85 GLN A N 1
ATOM 670 C CA . GLN A 1 85 ? 7.818 3.192 9.291 1.00 90.00 85 GLN A CA 1
ATOM 671 C C . GLN A 1 85 ? 9.289 2.812 9.219 1.00 90.00 85 GLN A C 1
ATOM 673 O O . GLN A 1 85 ? 10.168 3.651 9.028 1.00 90.00 85 GLN A O 1
ATOM 678 N N . THR A 1 86 ? 9.528 1.514 9.353 1.00 89.62 86 THR A N 1
ATOM 679 C CA . THR A 1 86 ? 10.766 0.839 8.980 1.00 89.62 86 THR A CA 1
ATOM 680 C C . THR A 1 86 ? 10.428 -0.173 7.904 1.00 89.62 86 THR A C 1
ATOM 682 O O . THR A 1 86 ? 9.550 -1.007 8.109 1.00 89.62 86 THR A O 1
ATOM 685 N N . VAL A 1 87 ? 11.129 -0.123 6.777 1.00 88.19 87 VAL A N 1
ATOM 686 C CA . VAL A 1 87 ? 10.936 -1.051 5.657 1.00 88.19 87 VAL A CA 1
ATOM 687 C C . VAL A 1 87 ? 12.239 -1.790 5.399 1.00 88.19 87 VAL A C 1
ATOM 689 O O . VAL A 1 87 ? 13.305 -1.177 5.371 1.00 88.19 87 VAL A O 1
ATOM 692 N N . SER A 1 88 ? 12.155 -3.104 5.198 1.00 90.25 88 SER A N 1
ATOM 693 C CA . SER A 1 88 ? 13.269 -3.891 4.683 1.00 90.25 88 SER A CA 1
ATOM 694 C C . SER A 1 88 ? 13.356 -3.712 3.171 1.00 90.25 88 SER A C 1
ATOM 696 O O . SER A 1 88 ? 12.506 -4.204 2.427 1.00 90.25 88 SER A O 1
ATOM 698 N N . PHE A 1 89 ? 14.376 -2.991 2.713 1.00 88.81 89 PHE A N 1
ATOM 699 C CA . PHE A 1 89 ? 14.599 -2.783 1.288 1.00 88.81 89 PHE A CA 1
ATOM 700 C C . PHE A 1 89 ? 15.509 -3.852 0.694 1.00 88.81 89 PHE A C 1
ATOM 702 O O . PHE A 1 89 ? 16.574 -4.150 1.233 1.00 88.81 89 PHE A O 1
ATOM 709 N N . GLY A 1 90 ? 15.110 -4.372 -0.463 1.00 90.38 90 GLY A N 1
ATOM 710 C CA . GLY A 1 90 ? 15.957 -5.180 -1.330 1.00 90.38 90 GLY A CA 1
ATOM 711 C C . GLY A 1 90 ? 16.708 -4.335 -2.360 1.00 90.38 90 GLY A C 1
ATOM 712 O O . GLY A 1 90 ? 16.938 -3.137 -2.193 1.00 90.38 90 GLY A O 1
ATOM 713 N N . THR A 1 91 ? 17.087 -4.982 -3.461 1.00 90.94 91 THR A N 1
ATOM 714 C CA . THR A 1 91 ? 17.895 -4.386 -4.529 1.00 90.94 91 THR A CA 1
ATOM 715 C C . THR A 1 91 ? 17.246 -3.128 -5.116 1.00 90.94 91 THR A C 1
ATOM 717 O O . THR A 1 91 ? 16.058 -3.121 -5.454 1.00 90.94 91 THR A O 1
ATOM 720 N N . LYS A 1 92 ? 18.056 -2.073 -5.269 1.00 94.19 92 LYS A N 1
ATOM 721 C CA . LYS A 1 92 ? 17.702 -0.851 -5.999 1.00 94.19 92 LYS A CA 1
ATOM 722 C C . LYS A 1 92 ? 17.586 -1.147 -7.498 1.00 94.19 92 LYS A C 1
ATOM 724 O O . LYS A 1 92 ? 18.395 -1.894 -8.043 1.00 94.19 92 LYS A O 1
ATOM 729 N N . ALA A 1 93 ? 16.609 -0.552 -8.167 1.00 95.25 93 ALA A N 1
ATOM 730 C CA . ALA A 1 93 ? 16.431 -0.641 -9.609 1.00 95.25 93 ALA A CA 1
ATOM 731 C C . ALA A 1 93 ? 15.945 0.699 -10.177 1.00 95.25 93 ALA A C 1
ATOM 733 O O . ALA A 1 93 ? 15.297 1.469 -9.474 1.00 95.25 93 ALA A O 1
ATOM 734 N N . SER A 1 94 ? 16.246 0.957 -11.451 1.00 95.06 94 SER A N 1
ATOM 735 C CA . SER A 1 94 ? 15.801 2.167 -12.147 1.00 95.06 94 SER A CA 1
ATOM 736 C C . SER A 1 94 ? 14.646 1.859 -13.099 1.00 95.06 94 SER A C 1
ATOM 738 O O . SER A 1 94 ? 14.709 0.914 -13.892 1.00 95.06 94 SER A O 1
ATOM 740 N N . PHE A 1 95 ? 13.608 2.683 -13.032 1.00 95.25 95 PHE A N 1
ATOM 741 C CA . PHE A 1 95 ? 12.420 2.670 -13.874 1.00 95.25 95 PHE A CA 1
ATOM 742 C C . PHE A 1 95 ? 12.447 3.929 -14.731 1.00 95.25 95 PHE A C 1
ATOM 744 O O . PHE A 1 95 ? 12.007 4.989 -14.305 1.00 95.25 95 PHE A O 1
ATOM 751 N N . GLY A 1 96 ? 13.049 3.839 -15.921 1.00 92.06 96 GLY A N 1
ATOM 752 C CA . GLY A 1 96 ? 13.146 4.988 -16.828 1.00 92.06 96 GLY A CA 1
ATOM 753 C C . GLY A 1 96 ? 13.879 6.199 -16.236 1.00 92.06 96 GLY A C 1
ATOM 754 O O . GLY A 1 96 ? 13.536 7.321 -16.576 1.00 92.06 96 GLY A O 1
ATOM 755 N N . GLY A 1 97 ? 14.863 5.986 -15.354 1.00 91.94 97 GLY A N 1
ATOM 756 C CA . GLY A 1 97 ? 15.576 7.058 -14.648 1.00 91.94 97 GLY A CA 1
ATOM 757 C C . GLY A 1 97 ? 15.041 7.348 -13.242 1.00 91.94 97 GLY A C 1
ATOM 758 O O . GLY A 1 97 ? 15.712 8.034 -12.479 1.00 91.94 97 GLY A O 1
ATOM 759 N N . ILE A 1 98 ? 13.889 6.785 -12.863 1.00 94.00 98 ILE A N 1
ATOM 760 C CA . ILE A 1 98 ? 13.346 6.873 -11.503 1.00 94.00 98 ILE A CA 1
ATOM 761 C C . ILE A 1 98 ? 13.907 5.724 -10.679 1.00 94.00 98 ILE A C 1
ATOM 763 O O . ILE A 1 98 ? 13.654 4.553 -10.965 1.00 94.00 98 ILE A O 1
ATOM 767 N N . ASP A 1 99 ? 14.670 6.052 -9.649 1.00 94.88 99 ASP A N 1
ATOM 768 C CA . ASP A 1 99 ? 15.218 5.053 -8.751 1.00 94.88 99 ASP A CA 1
ATOM 769 C C . ASP A 1 99 ? 14.172 4.568 -7.740 1.00 94.88 99 ASP A C 1
ATOM 771 O O . ASP A 1 99 ? 13.508 5.356 -7.072 1.00 94.88 99 ASP A O 1
ATOM 775 N N . ALA A 1 100 ? 14.071 3.249 -7.593 1.00 94.62 100 ALA A N 1
ATOM 776 C CA . ALA A 1 100 ? 13.180 2.581 -6.654 1.00 94.62 100 ALA A CA 1
ATOM 777 C C . ALA A 1 100 ? 13.891 1.399 -5.980 1.00 94.62 100 ALA A C 1
ATOM 779 O O . ALA A 1 100 ? 14.907 0.896 -6.467 1.00 94.62 100 ALA A O 1
ATOM 780 N N . ARG A 1 101 ? 13.365 0.918 -4.854 1.00 94.81 101 ARG A N 1
ATOM 781 C CA . ARG A 1 101 ? 13.879 -0.264 -4.141 1.00 94.81 101 ARG A CA 1
ATOM 782 C C . ARG A 1 101 ? 12.802 -1.330 -4.041 1.00 94.81 101 ARG A C 1
ATOM 784 O O . ARG A 1 101 ? 11.630 -1.013 -3.876 1.00 94.81 101 ARG A O 1
ATOM 791 N N . TRP A 1 102 ? 13.201 -2.597 -4.132 1.00 95.25 102 TRP A N 1
ATOM 792 C CA . TRP A 1 102 ? 12.288 -3.710 -3.871 1.00 95.25 102 TRP A CA 1
ATOM 793 C C . TRP A 1 102 ? 11.806 -3.667 -2.413 1.00 95.25 102 TRP A C 1
ATOM 795 O O . TRP A 1 102 ? 12.637 -3.524 -1.516 1.00 95.25 102 TRP A O 1
ATOM 805 N N . VAL A 1 103 ? 10.500 -3.819 -2.176 1.00 94.56 103 VAL A N 1
ATOM 806 C CA . VAL A 1 103 ? 9.902 -3.756 -0.822 1.00 94.56 103 VAL A CA 1
ATOM 807 C C . VAL A 1 103 ? 8.973 -4.916 -0.484 1.00 94.56 103 VAL A C 1
ATOM 809 O O . VAL A 1 103 ? 8.774 -5.229 0.690 1.00 94.56 103 VAL A O 1
ATOM 812 N N . ALA A 1 104 ? 8.389 -5.563 -1.492 1.00 95.50 104 ALA A N 1
ATOM 813 C CA . ALA A 1 104 ? 7.447 -6.649 -1.269 1.00 95.50 104 ALA A CA 1
ATOM 814 C C . ALA A 1 104 ? 7.354 -7.600 -2.465 1.00 95.50 104 ALA A C 1
ATOM 816 O O . ALA A 1 104 ? 7.708 -7.275 -3.604 1.00 95.50 104 ALA A O 1
ATOM 817 N N . ARG A 1 105 ? 6.813 -8.792 -2.206 1.00 96.50 105 ARG A N 1
ATOM 818 C CA . ARG A 1 105 ? 6.292 -9.689 -3.240 1.00 96.50 105 ARG A CA 1
ATOM 819 C C . ARG A 1 105 ? 4.813 -9.957 -3.004 1.00 96.50 105 ARG A C 1
ATOM 821 O O . ARG A 1 105 ? 4.457 -10.397 -1.917 1.00 96.50 105 ARG A O 1
ATOM 828 N N . LEU A 1 106 ? 3.978 -9.771 -4.022 1.00 95.62 106 LEU A N 1
ATOM 829 C CA . LEU A 1 106 ? 2.567 -10.172 -3.986 1.00 95.62 106 LEU A CA 1
ATOM 830 C C . LEU A 1 106 ? 2.364 -11.510 -4.722 1.00 95.62 106 LEU A C 1
ATOM 832 O O . LEU A 1 106 ? 3.142 -11.833 -5.636 1.00 95.62 106 LEU A O 1
ATOM 836 N N . PRO A 1 107 ? 1.325 -12.288 -4.369 1.00 94.44 107 PRO A N 1
ATOM 837 C CA . PRO A 1 107 ? 0.905 -13.443 -5.152 1.00 94.44 107 PRO A CA 1
ATOM 838 C C . PRO A 1 107 ? 0.575 -13.039 -6.594 1.00 94.44 107 PRO A C 1
ATOM 840 O O . PRO A 1 107 ? 0.006 -11.978 -6.833 1.00 94.44 107 PRO A O 1
ATOM 843 N N . LEU A 1 108 ? 0.888 -13.897 -7.571 1.00 90.62 108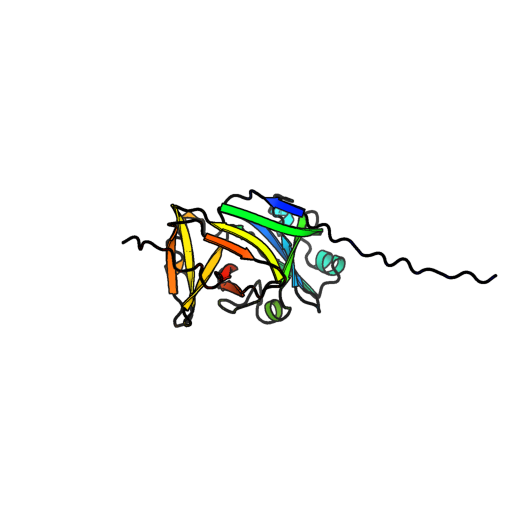 LEU A N 1
ATOM 844 C CA . LEU A 1 108 ? 0.564 -13.615 -8.978 1.00 90.62 108 LEU A CA 1
ATOM 845 C C . LEU A 1 108 ? -0.945 -13.419 -9.191 1.00 90.62 108 LEU A C 1
ATOM 847 O O . LEU A 1 108 ? -1.347 -12.581 -9.995 1.00 90.62 108 LEU A O 1
ATOM 851 N N . LEU A 1 109 ? -1.764 -14.158 -8.436 1.00 88.00 109 LEU A N 1
ATOM 852 C CA . LEU A 1 109 ? -3.222 -14.089 -8.503 1.00 88.00 109 LEU A CA 1
ATOM 853 C C . LEU A 1 109 ? -3.752 -12.661 -8.278 1.00 88.00 109 LEU A C 1
ATOM 855 O O . LEU A 1 109 ? -4.726 -12.282 -8.918 1.00 88.00 109 LEU A O 1
ATOM 859 N N . THR A 1 110 ? -3.063 -11.836 -7.481 1.00 83.56 110 THR A N 1
ATOM 860 C CA . THR A 1 110 ? -3.436 -10.430 -7.259 1.00 83.56 110 THR A CA 1
ATOM 861 C C . THR A 1 110 ? -3.504 -9.628 -8.566 1.00 83.56 110 THR A C 1
ATOM 863 O O . THR A 1 110 ? -4.433 -8.848 -8.738 1.00 83.56 110 THR A O 1
ATOM 866 N N . ALA A 1 111 ? -2.592 -9.868 -9.519 1.00 78.50 111 ALA A N 1
ATOM 867 C CA . ALA A 1 111 ? -2.600 -9.206 -10.832 1.00 78.50 111 ALA A CA 1
ATOM 868 C C . ALA A 1 111 ? -3.546 -9.865 -11.844 1.00 78.50 111 ALA A C 1
ATOM 870 O O . ALA A 1 111 ? -3.899 -9.241 -12.839 1.00 78.50 111 ALA A O 1
ATOM 871 N N . VAL A 1 112 ? -3.921 -11.131 -11.645 1.00 78.75 112 VAL A N 1
ATOM 872 C CA . VAL A 1 112 ? -4.868 -11.824 -12.536 1.00 78.75 112 VAL A CA 1
ATOM 873 C C . VAL A 1 112 ? -6.295 -11.352 -12.268 1.00 78.75 112 VAL A C 1
ATOM 875 O O . VAL A 1 112 ? -7.114 -11.275 -13.178 1.00 78.75 112 VAL A O 1
ATOM 878 N N . GLU A 1 113 ? -6.598 -11.021 -11.017 1.00 80.25 113 GLU A N 1
ATOM 879 C CA . GLU A 1 113 ? -7.951 -10.681 -10.580 1.00 80.25 113 GLU A CA 1
ATOM 880 C C . GLU A 1 113 ? -8.293 -9.194 -10.708 1.00 80.25 113 GLU A C 1
ATOM 882 O O . GLU A 1 113 ? -9.452 -8.821 -10.512 1.00 80.25 113 GLU A O 1
ATOM 887 N N . ALA A 1 114 ? -7.308 -8.356 -11.039 1.00 77.94 114 ALA A N 1
ATOM 888 C CA . ALA A 1 114 ? -7.432 -6.908 -11.106 1.00 77.94 114 ALA A CA 1
ATOM 889 C C . ALA A 1 114 ? -6.867 -6.359 -12.422 1.00 77.94 114 ALA A C 1
ATOM 891 O O . ALA A 1 114 ? -5.824 -6.802 -12.899 1.00 77.94 114 ALA A O 1
ATOM 892 N N . ALA A 1 115 ? -7.531 -5.353 -12.997 1.00 72.56 115 ALA A N 1
ATOM 893 C CA . ALA A 1 115 ? -6.976 -4.621 -14.138 1.00 72.56 115 ALA A CA 1
ATOM 894 C C . ALA A 1 115 ? -5.754 -3.774 -13.722 1.00 72.56 115 ALA A C 1
ATOM 896 O O . ALA A 1 115 ? -4.751 -3.735 -14.447 1.00 72.56 115 ALA A O 1
ATOM 897 N N . THR A 1 116 ? -5.846 -3.171 -12.533 1.00 80.12 116 THR A N 1
ATOM 898 C CA . THR A 1 116 ? -4.834 -2.342 -11.871 1.00 80.12 116 THR A CA 1
ATOM 899 C C . THR A 1 116 ? -4.863 -2.637 -10.369 1.00 80.12 116 THR A C 1
ATOM 901 O O . THR A 1 116 ? -5.930 -2.874 -9.804 1.00 80.12 116 THR A O 1
ATOM 904 N N . GLY A 1 117 ? -3.700 -2.643 -9.733 1.00 85.81 117 GLY A N 1
ATOM 905 C CA . GLY A 1 117 ? -3.476 -2.802 -8.311 1.00 85.81 117 GLY A CA 1
ATOM 906 C C . GLY A 1 117 ? -3.981 -4.142 -7.800 1.00 85.81 117 GLY A C 1
ATOM 907 O O . GLY A 1 117 ? -3.419 -5.204 -8.073 1.00 85.81 117 GLY A O 1
ATOM 908 N N . SER A 1 118 ? -5.055 -4.071 -7.023 1.00 89.25 118 SER A N 1
ATOM 909 C CA . SER A 1 118 ? -5.752 -5.220 -6.456 1.00 89.25 118 SER A CA 1
ATOM 910 C C . SER A 1 118 ? -7.244 -5.118 -6.721 1.00 89.25 118 SER A C 1
ATOM 912 O O . SER A 1 118 ? -7.793 -4.022 -6.819 1.00 89.25 118 SER A O 1
ATOM 914 N N . LYS A 1 119 ? -7.928 -6.261 -6.753 1.00 93.44 119 LYS A N 1
ATOM 915 C CA . LYS A 1 119 ? -9.384 -6.283 -6.844 1.00 93.44 119 LYS A CA 1
ATOM 916 C C . LYS A 1 119 ? -9.979 -5.676 -5.559 1.00 93.44 119 LYS A C 1
ATOM 918 O O . LYS A 1 119 ? -9.592 -6.131 -4.479 1.00 93.44 119 LYS A O 1
ATOM 923 N N . PRO A 1 120 ? -10.910 -4.708 -5.652 1.00 95.88 120 PRO A N 1
ATOM 924 C CA . PRO A 1 120 ? -11.481 -4.058 -4.477 1.00 95.88 120 PRO A CA 1
ATOM 925 C C . PRO A 1 120 ? -12.052 -5.054 -3.469 1.00 95.88 120 PRO A C 1
ATOM 927 O O . PRO A 1 120 ? -12.754 -5.996 -3.849 1.00 95.88 120 PRO A O 1
ATOM 930 N N . TYR A 1 121 ? -11.722 -4.845 -2.195 1.00 96.25 121 TYR A N 1
ATOM 931 C CA . TYR A 1 121 ? -12.150 -5.624 -1.030 1.00 96.25 121 TYR A CA 1
ATOM 932 C C . TYR A 1 121 ? -11.825 -7.120 -1.096 1.00 96.25 121 TYR A C 1
ATOM 934 O O . TYR A 1 121 ? -12.366 -7.918 -0.328 1.00 96.25 121 TYR A O 1
ATOM 942 N N . LYS A 1 122 ? -10.922 -7.524 -1.997 1.00 96.00 122 LYS A N 1
ATOM 943 C CA . LYS A 1 122 ? -10.416 -8.889 -2.058 1.00 96.00 122 LYS A CA 1
ATOM 944 C C . LYS A 1 122 ? -9.078 -8.984 -1.341 1.00 96.00 122 LYS A C 1
ATOM 946 O O . LYS A 1 122 ? -8.117 -8.303 -1.693 1.00 96.00 122 LYS A O 1
ATOM 951 N N . VAL A 1 123 ? -9.028 -9.874 -0.356 1.00 96.62 123 VAL A N 1
ATOM 952 C CA . VAL A 1 123 ? -7.825 -10.119 0.438 1.00 96.62 123 VAL A CA 1
ATOM 953 C C . VAL A 1 123 ? -6.708 -10.683 -0.436 1.00 96.62 123 VAL A C 1
ATOM 955 O O . VAL A 1 123 ? -6.898 -11.650 -1.175 1.00 96.62 123 VAL A O 1
ATOM 958 N N . PHE A 1 124 ? -5.520 -10.101 -0.305 1.00 96.38 124 PHE A N 1
ATOM 959 C CA . PHE A 1 124 ? -4.268 -10.631 -0.829 1.00 96.38 124 PHE A CA 1
ATOM 960 C C . PHE A 1 124 ? -3.197 -10.665 0.265 1.00 96.38 124 PHE A C 1
ATOM 962 O O . PHE A 1 124 ? -3.328 -10.029 1.313 1.00 96.38 124 PHE A O 1
ATOM 969 N N . THR A 1 125 ? -2.130 -11.434 0.023 1.00 96.94 125 THR A N 1
ATOM 970 C CA . THR A 1 125 ? -1.117 -11.743 1.039 1.00 96.94 125 THR A CA 1
ATOM 971 C C . THR A 1 125 ? 0.286 -11.271 0.643 1.00 96.94 125 THR A C 1
ATOM 973 O O . THR A 1 125 ? 1.072 -12.041 0.080 1.00 96.94 125 THR A O 1
ATOM 976 N N . PRO A 1 126 ? 0.637 -9.991 0.881 1.00 96.56 126 PRO A N 1
ATOM 977 C CA . PRO A 1 126 ? 1.973 -9.494 0.576 1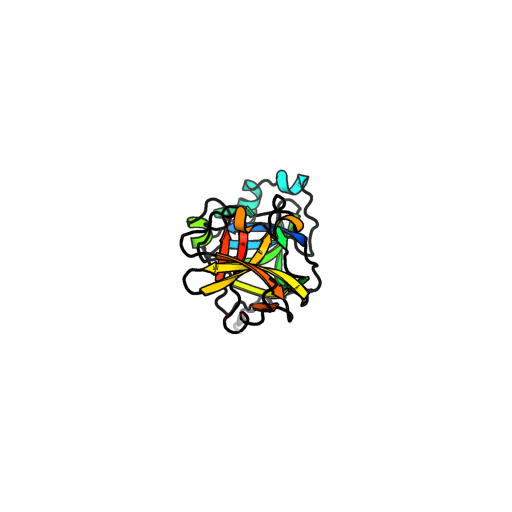.00 96.56 126 PRO A CA 1
ATOM 978 C C . PRO A 1 126 ? 3.032 -10.181 1.447 1.00 96.56 126 PRO A C 1
ATOM 980 O O . PRO A 1 126 ? 2.884 -10.290 2.659 1.00 96.56 126 PRO A O 1
ATOM 983 N N . LYS A 1 127 ? 4.162 -10.564 0.851 1.00 96.75 127 LYS A N 1
ATOM 984 C CA . LYS A 1 127 ? 5.389 -10.902 1.582 1.00 96.75 127 LYS A CA 1
ATOM 985 C C . LYS A 1 127 ? 6.272 -9.666 1.673 1.00 96.75 127 LYS A C 1
ATOM 987 O O . LYS A 1 127 ? 6.872 -9.273 0.670 1.00 96.75 127 LYS A O 1
ATOM 992 N N . LYS A 1 128 ? 6.346 -9.074 2.864 1.00 95.19 128 LYS A N 1
ATOM 993 C CA . LYS A 1 128 ? 7.149 -7.887 3.187 1.00 95.19 128 LYS A CA 1
ATOM 994 C C . LYS A 1 128 ? 7.655 -7.964 4.626 1.00 95.19 128 LYS A C 1
ATOM 996 O O . LYS A 1 128 ? 7.075 -8.678 5.437 1.00 95.19 128 LYS A O 1
ATOM 1001 N N . THR A 1 129 ? 8.701 -7.206 4.934 1.00 95.56 129 THR A N 1
ATOM 1002 C CA . THR A 1 129 ? 9.119 -6.942 6.316 1.00 95.56 129 THR A CA 1
ATOM 1003 C C . THR A 1 129 ? 9.028 -5.443 6.543 1.00 95.56 129 THR A C 1
ATOM 1005 O O . THR A 1 129 ? 9.769 -4.675 5.925 1.00 95.56 129 THR A O 1
ATOM 1008 N N . GLN A 1 130 ? 8.083 -5.030 7.381 1.00 93.94 130 GLN A N 1
ATOM 1009 C CA . GLN A 1 130 ? 7.750 -3.631 7.602 1.00 93.94 130 GLN A CA 1
ATOM 1010 C C . GLN A 1 130 ? 7.217 -3.435 9.018 1.00 93.94 130 GLN A C 1
ATOM 1012 O O . GLN A 1 130 ? 6.304 -4.136 9.442 1.00 93.94 130 GLN A O 1
ATOM 1017 N N . ARG A 1 131 ? 7.734 -2.431 9.720 1.00 94.50 131 ARG A N 1
ATOM 1018 C CA . ARG A 1 131 ? 7.125 -1.920 10.945 1.00 94.50 131 ARG A CA 1
ATOM 1019 C C . ARG A 1 131 ? 6.391 -0.631 10.612 1.00 94.50 131 ARG A C 1
ATOM 1021 O O . ARG A 1 131 ? 7.028 0.294 10.121 1.00 94.50 131 ARG A O 1
ATOM 1028 N N . MET A 1 132 ? 5.093 -0.574 10.879 1.00 94.94 132 MET A N 1
ATOM 1029 C CA . MET A 1 132 ? 4.256 0.618 10.718 1.00 94.94 132 MET A CA 1
ATOM 1030 C C . MET A 1 132 ? 3.830 1.096 12.103 1.00 94.94 132 MET A C 1
ATOM 1032 O O . MET A 1 132 ? 3.364 0.287 12.907 1.00 94.94 132 MET A O 1
ATOM 1036 N N . VAL A 1 133 ? 4.004 2.384 12.384 1.00 95.06 133 VAL A N 1
ATOM 1037 C CA . VAL A 1 133 ? 3.620 3.001 13.657 1.00 95.06 133 VAL A CA 1
ATOM 1038 C C . VAL A 1 133 ? 2.666 4.149 13.369 1.00 95.06 133 VAL A C 1
ATOM 1040 O O . VAL A 1 133 ? 3.032 5.091 12.668 1.00 95.06 133 VAL A O 1
ATOM 1043 N N . TYR A 1 134 ? 1.467 4.060 13.930 1.00 95.25 134 TYR A N 1
ATOM 1044 C CA . TYR A 1 134 ? 0.502 5.149 14.005 1.00 95.25 134 TYR A CA 1
ATOM 1045 C C . TYR A 1 134 ? 0.493 5.650 15.449 1.00 95.25 134 TYR A C 1
ATOM 1047 O O . TYR A 1 134 ? 0.306 4.858 16.376 1.00 95.25 134 TYR A O 1
ATOM 1055 N N . ALA A 1 135 ? 0.764 6.932 15.642 1.00 93.94 135 ALA A N 1
ATOM 1056 C CA . ALA A 1 135 ? 1.007 7.518 16.948 1.00 93.94 135 ALA A CA 1
ATOM 1057 C C . ALA A 1 135 ? -0.289 7.718 17.745 1.00 93.94 135 ALA A C 1
ATOM 1059 O O . ALA A 1 135 ? -1.340 8.069 17.205 1.00 93.94 135 ALA A O 1
ATOM 1060 N N . LYS A 1 136 ? -0.189 7.550 19.064 1.00 95.00 136 LYS A N 1
ATOM 1061 C CA . LYS A 1 136 ? -1.216 7.944 20.031 1.00 95.00 136 LYS A CA 1
ATOM 1062 C C . LYS A 1 136 ? -1.704 9.381 19.788 1.00 95.00 136 LYS A C 1
ATOM 1064 O O . LYS A 1 136 ? -0.919 10.277 19.489 1.00 95.00 136 LYS A O 1
ATOM 1069 N N . GLY A 1 137 ? -2.997 9.608 20.014 1.00 95.00 137 GLY A N 1
ATOM 1070 C CA . GLY A 1 137 ? -3.650 10.915 19.919 1.00 95.00 137 GLY A CA 1
ATOM 1071 C C . GLY A 1 137 ? -3.945 11.354 18.486 1.00 95.00 137 GLY A C 1
ATOM 1072 O O . GLY A 1 137 ? -4.340 12.495 18.273 1.00 95.00 137 GLY A O 1
ATOM 1073 N N . LYS A 1 138 ? -3.739 10.472 17.501 1.00 93.44 138 LYS A N 1
ATOM 1074 C CA . LYS A 1 138 ? -4.054 10.725 16.094 1.00 93.44 138 LYS A CA 1
ATOM 1075 C C . LYS A 1 138 ? -5.191 9.832 15.600 1.00 93.44 138 LYS A C 1
ATOM 1077 O O . LYS A 1 138 ? -5.369 8.724 16.120 1.00 93.44 138 LYS A O 1
ATOM 1082 N N . PRO A 1 139 ? -5.956 10.288 14.593 1.00 94.62 139 PRO A N 1
ATOM 1083 C CA . PRO A 1 139 ? -6.960 9.460 13.953 1.00 94.62 139 PRO A CA 1
ATOM 1084 C C . PRO A 1 139 ? -6.306 8.394 13.069 1.00 94.62 139 PRO A C 1
ATOM 1086 O O . PRO A 1 139 ? -5.362 8.661 12.324 1.00 94.62 139 PRO A O 1
ATOM 1089 N N . VAL A 1 140 ? -6.875 7.194 13.100 1.00 96.62 140 VAL A N 1
ATOM 1090 C CA . VAL A 1 140 ? -6.705 6.170 12.072 1.00 96.62 140 VAL A CA 1
ATOM 1091 C C . VAL A 1 140 ? -8.043 5.876 11.411 1.00 96.62 140 VAL A C 1
ATOM 1093 O O . VAL A 1 140 ? -9.101 5.968 12.037 1.00 96.62 140 VAL A O 1
ATOM 1096 N N . TYR A 1 141 ? -7.984 5.499 10.140 1.00 97.81 141 TYR A N 1
ATOM 1097 C CA . TYR A 1 141 ? -9.147 5.107 9.356 1.00 97.81 141 TYR A CA 1
ATOM 1098 C C . TYR A 1 141 ? -9.126 3.602 9.175 1.00 97.81 141 TYR A C 1
ATOM 1100 O O . TYR A 1 141 ? -8.088 3.030 8.831 1.00 97.81 141 TYR A O 1
ATOM 1108 N N . GLU A 1 142 ? -10.261 2.960 9.424 1.00 98.19 142 GLU A N 1
ATOM 1109 C CA . GLU A 1 142 ? -10.343 1.510 9.487 1.00 98.19 142 GLU A CA 1
ATOM 1110 C C . GLU A 1 142 ? -11.532 0.971 8.695 1.00 98.19 142 GLU A C 1
ATOM 1112 O O . GLU A 1 142 ? -12.637 1.517 8.740 1.00 98.19 142 GLU A O 1
ATOM 1117 N N . LEU A 1 143 ? -11.298 -0.149 8.016 1.00 98.44 143 LEU A N 1
ATOM 1118 C CA . LEU A 1 143 ? -12.333 -1.013 7.469 1.00 98.44 143 LEU A CA 1
ATOM 1119 C C . LEU A 1 143 ? -12.499 -2.241 8.356 1.00 98.44 143 LEU A C 1
ATOM 1121 O O . LEU A 1 143 ? -11.515 -2.811 8.820 1.00 98.44 143 LEU A O 1
ATOM 1125 N N . ILE A 1 144 ? -13.740 -2.654 8.579 1.00 98.00 144 ILE A N 1
ATOM 1126 C CA . ILE A 1 144 ? -14.087 -3.852 9.340 1.00 98.00 144 ILE A CA 1
ATOM 1127 C C . ILE A 1 144 ? -14.870 -4.762 8.407 1.00 98.00 144 ILE A C 1
ATOM 1129 O O . ILE A 1 144 ? -15.900 -4.341 7.877 1.00 98.00 144 ILE A O 1
ATOM 1133 N N . ASP A 1 145 ? -14.377 -5.975 8.186 1.00 97.75 145 ASP A N 1
ATOM 1134 C CA . ASP A 1 145 ? -15.076 -6.963 7.366 1.00 97.75 145 ASP A CA 1
ATOM 1135 C C . ASP A 1 145 ? -16.194 -7.682 8.158 1.00 97.75 145 ASP A C 1
ATOM 1137 O O . ASP A 1 145 ? -16.304 -7.502 9.377 1.00 97.75 145 ASP A O 1
ATOM 1141 N N . PRO A 1 146 ? -17.061 -8.474 7.496 1.00 97.44 146 PRO A N 1
ATOM 1142 C CA . PRO A 1 146 ? -18.180 -9.150 8.158 1.00 97.44 146 PRO A CA 1
ATOM 1143 C C . PRO A 1 146 ? -17.776 -10.124 9.274 1.00 97.44 146 PRO A C 1
ATOM 1145 O O . PRO A 1 146 ? -18.591 -10.392 10.155 1.00 97.44 146 PRO A O 1
ATOM 1148 N N . ASP A 1 147 ? -16.533 -10.613 9.263 1.00 96.06 147 ASP A N 1
ATOM 1149 C CA . ASP A 1 147 ? -15.991 -11.518 10.281 1.00 96.06 147 ASP A CA 1
ATOM 1150 C C . ASP A 1 147 ? -15.372 -10.752 11.468 1.00 96.06 147 ASP A C 1
ATOM 1152 O O . ASP A 1 147 ? -14.884 -11.352 12.425 1.00 96.06 147 ASP A O 1
ATOM 1156 N N . GLY A 1 148 ? -15.397 -9.415 11.427 1.00 95.56 148 GLY A N 1
ATOM 1157 C CA . GLY A 1 148 ? -14.856 -8.544 12.467 1.00 95.56 148 GLY A CA 1
ATOM 1158 C C . GLY A 1 148 ? -13.363 -8.252 12.324 1.00 95.56 148 GLY A C 1
ATOM 1159 O O . GLY A 1 148 ? -12.774 -7.656 13.229 1.00 95.56 148 GLY A O 1
ATOM 1160 N N . ASN A 1 149 ? -12.736 -8.625 11.207 1.00 97.50 149 ASN A N 1
ATOM 1161 C CA . ASN A 1 149 ? -11.327 -8.326 10.980 1.00 97.50 149 ASN A CA 1
ATOM 1162 C C . ASN A 1 149 ? -11.160 -6.842 10.644 1.00 97.50 149 ASN A C 1
ATOM 1164 O O . ASN A 1 149 ? -11.877 -6.303 9.801 1.00 97.50 149 ASN A O 1
ATOM 1168 N N . VAL A 1 150 ? -10.182 -6.189 11.275 1.00 98.06 150 VAL A N 1
ATOM 1169 C CA . VAL A 1 150 ? -9.948 -4.746 11.131 1.00 98.06 150 VAL A CA 1
ATOM 1170 C C . VAL A 1 150 ? -8.748 -4.491 10.223 1.00 98.06 150 VAL A C 1
ATOM 1172 O O . VAL A 1 150 ? -7.682 -5.069 10.425 1.00 98.06 150 VAL A O 1
ATOM 1175 N N . TYR A 1 151 ? -8.895 -3.593 9.254 1.00 98.56 151 TYR A N 1
ATOM 1176 C CA . TYR A 1 151 ? -7.853 -3.154 8.330 1.00 98.56 151 TYR A CA 1
ATOM 1177 C C . TYR A 1 151 ? -7.626 -1.657 8.507 1.00 98.56 151 TYR A C 1
ATOM 1179 O O . TYR A 1 151 ? -8.562 -0.881 8.352 1.00 98.56 151 TYR A O 1
ATOM 1187 N N . VAL A 1 152 ? -6.396 -1.242 8.807 1.00 98.44 152 VAL A N 1
ATOM 1188 C CA . VAL A 1 152 ? -6.021 0.175 8.910 1.00 98.44 152 VAL A CA 1
ATOM 1189 C C . VAL A 1 152 ? -5.567 0.700 7.552 1.00 98.44 152 VAL A C 1
ATOM 1191 O O . VAL A 1 152 ? -4.862 -0.001 6.816 1.00 98.44 152 VAL A O 1
ATOM 1194 N N . LEU A 1 153 ? -5.963 1.928 7.213 1.00 98.12 153 LEU A N 1
ATOM 1195 C CA . LEU A 1 153 ? -5.527 2.594 5.990 1.00 98.12 153 LEU A CA 1
ATOM 1196 C C . LEU A 1 153 ? -3.999 2.732 6.004 1.00 98.12 153 LEU A C 1
ATOM 1198 O O . LEU A 1 153 ? -3.421 3.367 6.888 1.00 98.12 153 LEU A O 1
ATOM 1202 N N . GLN A 1 154 ? -3.334 2.107 5.035 1.00 96.69 154 GLN A N 1
ATOM 1203 C CA . GLN A 1 154 ? -1.886 2.183 4.852 1.00 96.69 154 GLN A CA 1
ATOM 1204 C C . GLN A 1 154 ? -1.516 3.323 3.903 1.00 96.69 154 GLN A C 1
ATOM 1206 O O . GLN A 1 154 ? -0.559 4.045 4.184 1.00 96.69 154 GLN A O 1
ATOM 1211 N N . ALA A 1 155 ? -2.238 3.451 2.790 1.00 95.44 155 ALA A N 1
ATOM 1212 C CA . ALA A 1 155 ? -1.983 4.456 1.767 1.00 95.44 155 ALA A CA 1
ATOM 1213 C C . ALA A 1 155 ? -3.277 5.011 1.183 1.00 95.44 155 ALA A C 1
ATOM 1215 O O . ALA A 1 155 ? -4.189 4.236 0.897 1.00 95.44 155 ALA A O 1
ATOM 1216 N N . HIS A 1 156 ? -3.320 6.325 0.972 1.00 95.12 156 HIS A N 1
ATOM 1217 C CA . HIS A 1 156 ? -4.373 6.997 0.217 1.00 95.12 156 HIS A CA 1
ATOM 1218 C C . HIS A 1 156 ? -3.852 7.545 -1.113 1.00 95.12 156 HIS A C 1
ATOM 1220 O O . HIS A 1 156 ? -2.651 7.619 -1.361 1.00 95.12 156 HIS A O 1
ATOM 1226 N N . GLU A 1 157 ? -4.792 7.916 -1.970 1.00 92.75 157 GLU A N 1
ATOM 1227 C CA . GLU A 1 157 ? -4.539 8.469 -3.296 1.00 92.75 157 GLU A CA 1
ATOM 1228 C C . GLU A 1 157 ? -4.663 9.995 -3.265 1.00 92.75 157 GLU A C 1
ATOM 1230 O O . GLU A 1 157 ? -5.432 10.535 -2.469 1.00 92.75 157 GLU A O 1
ATOM 1235 N N . GLU A 1 158 ? -3.967 10.688 -4.171 1.00 89.81 158 GLU A N 1
ATOM 1236 C CA . GLU A 1 158 ? -3.894 12.163 -4.224 1.00 89.81 158 GLU A CA 1
ATOM 1237 C C . GLU A 1 158 ? -5.276 12.840 -4.228 1.00 89.81 158 GLU A C 1
ATOM 1239 O O . GLU A 1 158 ? -5.506 13.847 -3.562 1.00 89.81 158 GLU A O 1
ATOM 1244 N N . LYS A 1 159 ? -6.246 12.241 -4.931 1.00 92.06 159 LYS A N 1
ATOM 1245 C CA . LYS A 1 159 ? -7.632 12.738 -5.021 1.00 92.06 159 LYS A CA 1
ATOM 1246 C C . LYS A 1 159 ? -8.411 12.675 -3.692 1.00 92.06 159 LYS A C 1
ATOM 1248 O O . LYS A 1 159 ? -9.538 13.167 -3.620 1.00 92.06 159 LYS A O 1
ATOM 1253 N N . PHE A 1 160 ? -7.842 12.044 -2.666 1.00 93.88 160 PHE A N 1
ATOM 1254 C CA . PHE A 1 160 ? -8.359 11.961 -1.303 1.00 93.88 160 PHE A CA 1
ATOM 1255 C C . PHE A 1 160 ? -7.320 12.532 -0.337 1.00 93.88 160 PHE A C 1
ATOM 1257 O O . PHE A 1 160 ? -6.601 11.758 0.292 1.00 93.88 160 PHE A O 1
ATOM 1264 N N . PRO A 1 161 ? -7.218 13.862 -0.211 1.00 92.06 161 PRO A N 1
ATOM 1265 C CA . PRO A 1 161 ? -6.250 14.465 0.694 1.00 92.06 161 PRO A CA 1
ATOM 1266 C C . PRO A 1 161 ? -6.597 14.140 2.154 1.00 92.06 161 PRO A C 1
ATOM 1268 O O . PRO A 1 161 ? -7.746 13.800 2.471 1.00 92.06 161 PRO A O 1
ATOM 1271 N N . ILE A 1 162 ? -5.604 14.220 3.041 1.00 91.00 162 ILE A N 1
ATOM 1272 C CA . ILE A 1 162 ? -5.691 13.699 4.412 1.00 91.00 162 ILE A CA 1
ATOM 1273 C C . ILE A 1 162 ? -6.889 14.253 5.203 1.00 91.00 162 ILE A C 1
ATOM 1275 O O . ILE A 1 162 ? -7.553 13.511 5.931 1.00 91.00 162 ILE A O 1
ATOM 1279 N N . GLU A 1 163 ? -7.231 15.526 5.007 1.00 91.19 163 GLU A N 1
ATOM 1280 C CA . GLU A 1 163 ? -8.354 16.218 5.644 1.00 91.19 163 GLU A CA 1
ATOM 1281 C C . GLU A 1 163 ? -9.731 15.702 5.200 1.00 91.19 163 GLU A C 1
ATOM 1283 O O . GLU A 1 163 ? -10.718 15.846 5.924 1.00 91.19 163 GLU A O 1
ATOM 1288 N N . ALA A 1 164 ? -9.815 15.064 4.030 1.00 93.38 164 ALA A N 1
ATOM 1289 C CA . ALA A 1 164 ? -11.048 14.475 3.521 1.00 93.38 164 ALA A CA 1
ATOM 1290 C C . ALA A 1 164 ? -11.274 13.038 4.024 1.00 93.38 164 ALA A C 1
ATOM 1292 O O . ALA A 1 164 ? -12.389 12.518 3.908 1.00 93.38 164 ALA A O 1
ATOM 1293 N N . LEU A 1 165 ? -10.247 12.387 4.582 1.00 94.88 165 LEU A N 1
ATOM 1294 C CA . LEU A 1 165 ? -10.294 10.963 4.925 1.00 94.88 165 LEU A CA 1
ATOM 1295 C C . LEU A 1 165 ? -11.247 10.647 6.085 1.00 94.88 165 LEU A C 1
ATOM 1297 O O . LEU A 1 165 ? -11.817 9.558 6.122 1.00 94.88 165 LEU A O 1
ATOM 1301 N N . ALA A 1 166 ? -11.522 11.610 6.969 1.00 92.62 166 ALA A N 1
ATOM 1302 C CA . ALA A 1 166 ? -12.505 11.449 8.044 1.00 92.62 166 ALA A CA 1
ATOM 1303 C C . ALA A 1 166 ? -13.922 11.131 7.537 1.00 92.62 166 ALA A C 1
ATOM 1305 O O . ALA A 1 166 ? -14.693 10.488 8.247 1.00 92.62 166 ALA A O 1
ATOM 1306 N N . LYS A 1 167 ? -14.245 11.531 6.300 1.00 93.25 167 LYS A N 1
ATOM 1307 C CA . LYS A 1 167 ? -15.523 11.248 5.627 1.00 93.25 167 LYS A CA 1
ATOM 1308 C C . LYS A 1 167 ? -15.390 10.211 4.512 1.00 93.25 167 LYS A C 1
ATOM 1310 O O . LYS A 1 167 ? -16.300 10.057 3.701 1.00 93.25 167 LYS A O 1
ATOM 1315 N N . LEU A 1 168 ? -14.265 9.495 4.438 1.00 96.31 168 LEU A N 1
ATOM 1316 C CA . LEU A 1 168 ? -14.011 8.540 3.358 1.00 96.31 168 LEU A CA 1
ATOM 1317 C C . LEU A 1 168 ? -15.094 7.454 3.285 1.00 96.31 168 LEU A C 1
ATOM 1319 O O . LEU A 1 168 ? -15.512 7.087 2.190 1.00 96.31 168 LEU A O 1
ATOM 1323 N N . GLY A 1 169 ? -15.616 7.015 4.434 1.00 95.06 169 GLY A N 1
ATOM 1324 C CA . GLY A 1 169 ? -16.712 6.046 4.510 1.00 95.06 169 GLY A CA 1
ATOM 1325 C C . GLY A 1 169 ? -17.988 6.441 3.758 1.00 95.06 169 GLY A C 1
ATOM 1326 O O . GLY A 1 169 ? -18.708 5.554 3.319 1.00 95.06 169 GLY A O 1
ATOM 1327 N N . GLU A 1 170 ? -18.251 7.736 3.551 1.00 95.75 170 GLU A N 1
ATOM 1328 C CA . GLU A 1 170 ? -19.404 8.218 2.769 1.00 95.75 170 GLU A CA 1
ATOM 1329 C C . GLU A 1 170 ? -19.212 8.022 1.254 1.00 95.75 170 GLU A C 1
ATOM 1331 O O . GLU A 1 170 ? -20.177 8.049 0.492 1.00 95.75 170 GLU A O 1
ATOM 1336 N N . LYS A 1 171 ? -17.961 7.849 0.807 1.00 96.69 171 LYS A N 1
ATOM 1337 C CA . LYS A 1 171 ? -17.590 7.705 -0.608 1.00 96.69 171 LYS A CA 1
ATOM 1338 C C . LYS A 1 171 ? -17.350 6.249 -1.007 1.00 96.69 171 LYS A C 1
ATOM 1340 O O . LYS A 1 171 ? -17.579 5.900 -2.162 1.00 96.69 171 LYS A O 1
ATOM 1345 N N . LEU A 1 172 ? -16.888 5.422 -0.068 1.00 97.38 172 LEU A N 1
ATOM 1346 C CA . LEU A 1 172 ? -16.538 4.025 -0.318 1.00 97.38 172 LEU A CA 1
ATOM 1347 C C . LEU A 1 172 ? -17.750 3.179 -0.726 1.00 97.38 172 LEU A C 1
ATOM 1349 O O . LEU A 1 172 ? -18.811 3.214 -0.102 1.00 97.38 172 LEU A O 1
ATOM 1353 N N . LYS A 1 173 ? -17.556 2.329 -1.732 1.00 97.12 173 LYS A N 1
ATOM 1354 C CA . LYS A 1 173 ? -18.527 1.335 -2.202 1.00 97.12 173 LYS A CA 1
ATOM 1355 C C . LYS A 1 173 ? -18.362 0.031 -1.429 1.00 97.12 173 LYS A C 1
ATOM 1357 O O . LYS A 1 173 ? -18.023 -1.009 -1.995 1.00 97.12 173 LYS A O 1
ATOM 1362 N N . LEU A 1 174 ? -18.610 0.104 -0.122 1.00 97.56 174 LEU A N 1
ATOM 1363 C CA . LEU A 1 174 ? -18.429 -1.021 0.791 1.00 97.56 174 LEU A CA 1
ATOM 1364 C C . LEU A 1 174 ? -19.312 -2.222 0.394 1.00 97.56 174 LEU A C 1
ATOM 1366 O O . LEU A 1 174 ? -20.522 -2.055 0.203 1.00 97.56 174 LEU A O 1
ATOM 1370 N N . PRO A 1 175 ? -18.753 -3.444 0.300 1.00 97.81 175 PRO A N 1
ATOM 1371 C CA . PRO A 1 175 ? -19.554 -4.648 0.122 1.00 97.81 175 PRO A CA 1
ATOM 1372 C C . PRO A 1 175 ? -20.478 -4.891 1.328 1.00 97.81 175 PRO A C 1
ATOM 1374 O O . PRO A 1 175 ? -20.207 -4.395 2.425 1.00 97.81 175 PRO A O 1
ATOM 1377 N N . PRO A 1 176 ? -21.541 -5.702 1.179 1.00 98.00 176 PRO A N 1
ATOM 1378 C CA . PRO A 1 176 ? -22.438 -6.021 2.285 1.00 98.00 176 PRO A CA 1
ATOM 1379 C C . PRO A 1 176 ? -21.690 -6.506 3.536 1.00 98.00 176 PRO A C 1
ATOM 1381 O O . PRO A 1 176 ? -20.823 -7.376 3.459 1.00 98.00 176 PRO A O 1
ATOM 1384 N N . GLY A 1 177 ? -22.034 -5.930 4.689 1.00 97.38 177 GLY A N 1
ATOM 1385 C CA . GLY A 1 177 ? -21.458 -6.266 5.995 1.00 97.38 177 GLY A CA 1
ATOM 1386 C C . GLY A 1 177 ? -20.139 -5.562 6.333 1.00 97.38 177 GLY A C 1
ATOM 1387 O O . GLY A 1 177 ? -19.783 -5.522 7.510 1.00 97.38 177 GLY A O 1
ATOM 1388 N N . TRP A 1 178 ? -19.458 -4.953 5.358 1.00 98.38 178 TRP A N 1
ATOM 1389 C CA . TRP A 1 178 ? -18.286 -4.124 5.633 1.00 98.38 178 TRP A CA 1
ATOM 1390 C C . TRP A 1 178 ? -18.685 -2.806 6.294 1.00 98.38 178 TRP A C 1
ATOM 1392 O O . TRP A 1 178 ? -19.736 -2.233 6.003 1.00 98.38 178 TRP A O 1
ATOM 1402 N N . LYS A 1 179 ? -17.821 -2.305 7.176 1.00 98.06 179 LYS A N 1
ATOM 1403 C CA . LYS A 1 179 ? -18.006 -1.025 7.866 1.00 98.06 179 LYS A CA 1
ATOM 1404 C C . LYS A 1 179 ? -16.747 -0.184 7.765 1.00 98.06 179 LYS A C 1
ATOM 1406 O O . LYS A 1 179 ? -15.643 -0.717 7.795 1.00 98.06 179 LYS A O 1
ATOM 1411 N N . PHE A 1 180 ? -16.928 1.127 7.712 1.00 98.19 180 PHE A N 1
ATOM 1412 C CA . PHE A 1 180 ? -15.862 2.103 7.892 1.00 98.19 180 PHE A CA 1
ATOM 1413 C C . PHE A 1 180 ? -15.975 2.724 9.285 1.00 98.19 180 PHE A C 1
ATOM 1415 O O . PHE A 1 180 ? -17.086 2.973 9.760 1.00 98.19 180 PHE A O 1
ATOM 1422 N N . ARG A 1 181 ? -14.841 3.007 9.930 1.00 96.38 181 ARG A N 1
ATOM 1423 C CA . ARG A 1 181 ? -14.792 3.869 11.115 1.00 96.38 181 ARG A CA 1
ATOM 1424 C C . ARG A 1 181 ? -13.523 4.710 11.152 1.00 96.38 181 ARG A C 1
ATOM 1426 O O . ARG A 1 181 ? -12.481 4.306 10.641 1.00 96.38 181 ARG A O 1
ATOM 1433 N N . THR A 1 182 ? -13.614 5.827 11.860 1.00 96.12 182 THR A N 1
ATOM 1434 C CA . THR A 1 182 ? -12.459 6.597 12.325 1.00 96.12 182 THR A CA 1
ATOM 1435 C C . THR A 1 182 ? -12.259 6.300 13.803 1.00 96.12 182 THR A C 1
ATOM 1437 O O . THR A 1 182 ? -13.228 6.248 14.562 1.00 96.12 182 THR A O 1
ATOM 1440 N N . ARG A 1 183 ? -11.013 6.085 14.219 1.00 93.12 183 ARG A N 1
ATOM 1441 C CA . ARG A 1 183 ? -10.657 5.838 15.617 1.00 93.12 183 ARG A CA 1
ATOM 1442 C C . ARG A 1 183 ? -9.511 6.748 16.023 1.00 93.12 183 ARG A C 1
ATOM 1444 O O . ARG A 1 183 ? -8.472 6.737 15.375 1.00 93.12 183 ARG A O 1
ATOM 1451 N N . GLU A 1 184 ? -9.677 7.493 17.110 1.00 95.19 184 GLU A N 1
ATOM 1452 C CA . GLU A 1 184 ? -8.553 8.164 17.760 1.00 95.19 184 GLU A CA 1
ATOM 1453 C C . GLU A 1 184 ? -7.797 7.160 18.637 1.00 95.19 184 GLU A C 1
ATOM 1455 O O . GLU A 1 184 ? -8.390 6.391 19.400 1.00 95.19 184 GLU A O 1
ATOM 1460 N N . LEU A 1 185 ? -6.477 7.123 18.487 1.00 94.19 185 LEU A N 1
ATOM 1461 C CA . LEU A 1 185 ? -5.626 6.155 19.165 1.00 94.19 185 LEU A CA 1
ATOM 1462 C C . LEU A 1 185 ? -5.331 6.565 20.615 1.00 94.19 185 LEU A C 1
ATOM 1464 O O . LEU A 1 185 ? -4.702 7.590 20.861 1.00 94.19 185 LEU A O 1
ATOM 1468 N N . SER A 1 186 ? -5.691 5.733 21.596 1.00 92.81 186 SER A N 1
ATOM 1469 C CA . SER A 1 186 ? -5.317 5.950 23.008 1.00 92.81 186 SER A CA 1
ATOM 1470 C C . SER A 1 186 ? -3.868 5.545 23.330 1.00 92.81 186 SER A C 1
ATOM 1472 O O . SER A 1 186 ? -3.318 5.942 24.362 1.00 92.81 186 SER A O 1
ATOM 1474 N N . GLU A 1 187 ? -3.252 4.763 22.446 1.00 94.06 187 GLU A N 1
ATOM 1475 C CA . GLU A 1 187 ? -1.870 4.276 22.466 1.00 94.06 187 GLU A CA 1
ATOM 1476 C C . GLU A 1 187 ? -1.377 4.080 21.026 1.00 94.06 187 GLU A C 1
ATOM 1478 O O . GLU A 1 187 ? -2.193 4.001 20.108 1.00 94.06 187 GLU A O 1
ATOM 1483 N N . ASP A 1 188 ? -0.065 3.974 20.819 1.00 94.94 188 ASP A N 1
ATOM 1484 C CA . ASP A 1 188 ? 0.485 3.727 19.486 1.00 94.94 188 ASP A CA 1
ATOM 1485 C C . ASP A 1 188 ? -0.045 2.408 18.903 1.00 94.94 188 ASP A C 1
ATOM 1487 O O . ASP A 1 188 ? 0.112 1.330 19.488 1.00 94.94 188 ASP A O 1
ATOM 1491 N N . LEU A 1 189 ? -0.602 2.467 17.694 1.00 96.19 189 LEU A N 1
ATOM 1492 C CA . LEU A 1 189 ? -0.909 1.277 16.914 1.00 96.19 189 LEU A CA 1
ATOM 1493 C C . LEU A 1 189 ? 0.342 0.876 16.131 1.00 96.19 189 LEU A C 1
ATOM 1495 O O . LEU A 1 189 ? 0.768 1.554 15.195 1.00 96.19 189 LEU A O 1
ATOM 1499 N N . VAL A 1 190 ? 0.919 -0.264 16.505 1.00 95.69 190 VAL A N 1
ATOM 1500 C CA . VAL A 1 190 ? 2.137 -0.800 15.893 1.00 95.69 190 VAL A CA 1
ATOM 1501 C C . VAL A 1 190 ? 1.838 -2.112 15.178 1.00 95.69 190 VAL A C 1
ATOM 1503 O O . VAL A 1 190 ? 1.472 -3.102 15.813 1.00 95.69 190 VAL A O 1
ATOM 1506 N N . LEU A 1 191 ? 2.077 -2.140 13.868 1.00 96.12 191 LEU A N 1
ATOM 1507 C CA . LEU A 1 191 ? 2.072 -3.356 13.058 1.00 96.12 191 LEU A CA 1
ATOM 1508 C C . LEU A 1 191 ? 3.528 -3.741 12.770 1.00 96.12 191 LEU A C 1
ATOM 1510 O O . LEU A 1 191 ? 4.193 -3.073 11.980 1.00 96.12 191 LEU A O 1
ATOM 1514 N N . ASP A 1 192 ? 4.035 -4.796 13.414 1.00 94.94 192 ASP A N 1
ATOM 1515 C CA . ASP A 1 192 ? 5.380 -5.332 13.157 1.00 94.94 192 ASP A CA 1
ATOM 1516 C C . ASP A 1 192 ? 5.303 -6.556 12.237 1.00 94.94 192 ASP A C 1
ATOM 1518 O O . ASP A 1 192 ? 5.235 -7.698 12.684 1.00 94.94 192 ASP A O 1
ATOM 1522 N N . LEU A 1 193 ? 5.246 -6.289 10.935 1.00 95.50 193 LEU A N 1
ATOM 1523 C CA . LEU A 1 193 ? 4.987 -7.273 9.893 1.00 95.50 193 LEU A CA 1
ATOM 1524 C C . LEU A 1 193 ? 6.297 -7.920 9.444 1.00 95.50 193 LEU A C 1
ATOM 1526 O O . LEU A 1 193 ? 7.242 -7.222 9.059 1.00 95.50 193 LEU A O 1
ATOM 1530 N N . LYS A 1 194 ? 6.347 -9.252 9.444 1.00 94.94 194 LYS A N 1
ATOM 1531 C CA . LYS A 1 194 ? 7.520 -10.022 9.012 1.00 94.94 194 LYS A CA 1
ATOM 1532 C C . LYS A 1 194 ? 7.201 -10.895 7.801 1.00 94.94 194 LYS A C 1
ATOM 1534 O O . LYS A 1 194 ? 6.090 -11.391 7.644 1.00 94.94 194 LYS A O 1
ATOM 1539 N N . SER A 1 195 ? 8.197 -11.118 6.944 1.00 92.44 195 SER A N 1
ATOM 1540 C CA . SER A 1 195 ? 8.019 -11.863 5.690 1.00 92.44 195 SER A CA 1
ATOM 1541 C C . SER A 1 195 ? 7.721 -13.359 5.855 1.00 92.44 195 SER A C 1
ATOM 1543 O O . SER A 1 195 ? 7.336 -14.014 4.885 1.00 92.44 195 SER A O 1
ATOM 1545 N N . ASP A 1 196 ? 7.964 -13.905 7.045 1.00 92.69 196 ASP A N 1
ATOM 1546 C CA . ASP A 1 196 ? 7.654 -15.280 7.448 1.00 92.69 196 ASP A CA 1
ATOM 1547 C C . ASP A 1 196 ? 6.239 -15.427 8.038 1.00 92.69 196 ASP A C 1
ATOM 1549 O O . ASP A 1 196 ? 5.775 -16.548 8.237 1.00 92.69 196 ASP A O 1
ATOM 1553 N N . GLN A 1 197 ? 5.522 -14.320 8.245 1.00 93.94 197 GLN A N 1
ATOM 1554 C CA . GLN A 1 197 ? 4.126 -14.300 8.670 1.00 93.94 197 GLN A CA 1
ATOM 1555 C C . GLN A 1 197 ? 3.186 -14.165 7.470 1.00 93.94 197 GLN A C 1
ATOM 1557 O O . GLN A 1 197 ? 3.548 -13.647 6.408 1.00 93.94 197 GLN A O 1
ATOM 1562 N N . THR A 1 198 ? 1.933 -14.586 7.652 1.00 95.75 198 THR A N 1
ATOM 1563 C CA . THR A 1 198 ? 0.880 -14.231 6.696 1.00 95.75 198 THR A CA 1
ATOM 1564 C C . THR A 1 198 ? 0.384 -12.829 7.016 1.00 95.75 198 THR A C 1
ATOM 1566 O O . THR A 1 198 ? -0.218 -12.598 8.060 1.00 95.75 198 THR A O 1
ATOM 1569 N N . ILE A 1 199 ? 0.646 -11.894 6.108 1.00 97.19 199 ILE A N 1
ATOM 1570 C CA . ILE A 1 199 ? 0.127 -10.528 6.162 1.00 97.19 199 ILE A CA 1
ATOM 1571 C C . ILE A 1 199 ? -1.105 -10.489 5.270 1.00 97.19 199 ILE A C 1
ATOM 1573 O O . ILE A 1 199 ? -1.047 -10.987 4.149 1.00 97.19 199 ILE A O 1
ATOM 1577 N N . TYR A 1 200 ? -2.195 -9.891 5.738 1.00 97.62 200 TYR A N 1
ATOM 1578 C CA . TYR A 1 200 ? -3.408 -9.709 4.946 1.00 97.62 200 TYR A CA 1
ATOM 1579 C C . TYR A 1 200 ? -3.579 -8.236 4.603 1.00 97.62 200 TYR A C 1
ATOM 1581 O O . TYR A 1 200 ? -3.426 -7.366 5.462 1.00 97.62 200 TYR A O 1
ATOM 1589 N N . ALA A 1 201 ? -3.898 -7.959 3.348 1.00 97.81 201 ALA A N 1
ATOM 1590 C CA . ALA A 1 201 ? -4.178 -6.621 2.865 1.00 97.81 201 ALA A CA 1
ATOM 1591 C C . ALA A 1 201 ? -5.328 -6.653 1.859 1.00 97.81 201 ALA A C 1
ATOM 1593 O O . ALA A 1 201 ? -5.624 -7.693 1.268 1.00 97.81 201 ALA A O 1
ATOM 1594 N N . ILE A 1 202 ? -5.959 -5.502 1.675 1.00 97.62 202 ILE A N 1
ATOM 1595 C CA . ILE A 1 202 ? -6.974 -5.254 0.651 1.00 97.62 202 ILE A CA 1
ATOM 1596 C C . ILE A 1 202 ? -6.661 -3.921 -0.028 1.00 97.62 202 ILE A C 1
ATOM 1598 O O . ILE A 1 202 ? -5.986 -3.065 0.548 1.00 97.62 202 ILE A O 1
ATOM 1602 N N . GLY A 1 203 ? -7.165 -3.745 -1.243 1.00 96.88 203 GLY A N 1
ATOM 1603 C CA . GLY A 1 203 ? -7.360 -2.419 -1.820 1.00 96.88 203 GLY A CA 1
ATOM 1604 C C . GLY A 1 203 ? -8.845 -2.115 -1.959 1.00 96.88 203 GLY A C 1
ATOM 1605 O O . GLY A 1 203 ? -9.666 -3.028 -1.857 1.00 96.88 203 GLY A O 1
ATOM 1606 N N . ASP A 1 204 ? -9.194 -0.862 -2.204 1.00 96.50 204 ASP A N 1
ATOM 1607 C CA . ASP A 1 204 ? -10.555 -0.445 -2.557 1.00 96.50 204 ASP A CA 1
ATOM 1608 C C . ASP A 1 204 ? -10.658 -0.007 -4.029 1.00 96.50 204 ASP A C 1
ATOM 1610 O O . ASP A 1 204 ? -9.697 -0.073 -4.799 1.00 96.50 204 ASP A O 1
ATOM 1614 N N . GLU A 1 205 ? -11.851 0.400 -4.456 1.00 95.06 205 GLU A N 1
ATOM 1615 C CA . GLU A 1 205 ? -12.141 0.872 -5.813 1.00 95.06 205 GLU A CA 1
ATOM 1616 C C . GLU A 1 205 ? -11.422 2.166 -6.190 1.00 95.06 205 GLU A C 1
ATOM 1618 O O . GLU A 1 205 ? -11.415 2.547 -7.362 1.00 95.06 205 GLU A O 1
ATOM 1623 N N . TYR A 1 206 ? -10.835 2.850 -5.213 1.00 94.62 206 TYR A N 1
ATOM 1624 C CA . TYR A 1 206 ? -10.069 4.056 -5.438 1.00 94.62 206 TYR A CA 1
ATOM 1625 C C . TYR A 1 206 ? -8.573 3.805 -5.549 1.00 94.62 206 TYR A C 1
ATOM 1627 O O . TYR A 1 206 ? -7.884 4.759 -5.909 1.00 94.62 206 TYR A O 1
ATOM 1635 N N . HIS A 1 207 ? -8.136 2.553 -5.356 1.00 92.94 207 HIS A N 1
ATOM 1636 C CA . HIS A 1 207 ? -6.749 2.092 -5.251 1.00 92.94 207 HIS A CA 1
ATOM 1637 C C . HIS A 1 207 ? -6.035 2.527 -3.968 1.00 92.94 207 HIS A C 1
ATOM 1639 O O . HIS A 1 207 ? -4.809 2.530 -3.911 1.00 92.94 207 HIS A O 1
ATOM 1645 N N . GLN A 1 208 ? -6.784 2.821 -2.906 1.00 95.62 208 GLN A N 1
ATOM 1646 C CA . GLN A 1 208 ? -6.188 2.957 -1.582 1.00 95.62 208 GLN A CA 1
ATOM 1647 C C . GLN A 1 208 ? -5.916 1.566 -1.006 1.00 95.62 208 GLN A C 1
ATOM 1649 O O . GLN A 1 208 ? -6.634 0.606 -1.301 1.00 95.62 208 GLN A O 1
ATOM 1654 N N . TYR A 1 209 ? -4.892 1.450 -0.163 1.00 96.88 209 TYR A N 1
ATOM 1655 C CA . TYR A 1 209 ? -4.459 0.168 0.390 1.00 96.88 209 TYR A CA 1
ATOM 1656 C C . TYR A 1 209 ? -4.615 0.121 1.898 1.00 96.88 209 TYR A C 1
ATOM 1658 O O . TYR A 1 209 ? -4.226 1.045 2.613 1.00 96.88 209 TYR A O 1
ATOM 1666 N N . TRP A 1 210 ? -5.118 -1.011 2.382 1.00 98.38 210 TRP A N 1
ATOM 1667 C CA . TRP A 1 210 ? -5.419 -1.250 3.784 1.00 98.38 210 TRP A CA 1
ATOM 1668 C C . TRP A 1 210 ? -4.714 -2.521 4.245 1.00 98.38 210 TRP A C 1
ATOM 1670 O O . TRP A 1 210 ? -4.766 -3.551 3.569 1.00 98.38 210 TRP A O 1
ATOM 1680 N N . THR A 1 211 ? -4.061 -2.468 5.404 1.00 98.31 211 THR A N 1
ATOM 1681 C CA . THR A 1 211 ? -3.406 -3.640 6.001 1.00 98.31 211 THR A CA 1
ATOM 1682 C C . THR A 1 211 ? -4.203 -4.114 7.202 1.00 98.31 211 THR A C 1
ATOM 1684 O O . THR A 1 211 ? -4.555 -3.318 8.072 1.00 98.31 211 THR A O 1
ATOM 1687 N N . ARG A 1 212 ? -4.468 -5.420 7.272 1.00 98.25 212 ARG A N 1
ATOM 1688 C CA . ARG A 1 212 ? -5.146 -6.025 8.416 1.00 98.25 212 ARG A CA 1
ATOM 1689 C C . ARG A 1 212 ? -4.302 -5.849 9.674 1.00 98.25 212 ARG A C 1
ATOM 1691 O O . ARG A 1 212 ? -3.121 -6.197 9.687 1.00 98.25 212 ARG A O 1
ATOM 1698 N N . ILE A 1 213 ? -4.919 -5.341 10.732 1.00 96.56 213 ILE A N 1
ATOM 1699 C CA . ILE A 1 213 ? -4.332 -5.279 12.066 1.00 96.56 213 ILE A CA 1
ATOM 1700 C C . ILE A 1 213 ? -4.247 -6.722 12.598 1.00 96.56 213 ILE A C 1
ATOM 1702 O O . ILE A 1 213 ? -5.275 -7.400 12.633 1.00 96.56 213 ILE A O 1
ATOM 1706 N N . PRO A 1 214 ? -3.059 -7.221 12.995 1.00 90.81 214 PRO A N 1
ATOM 1707 C CA . PRO A 1 214 ? -2.935 -8.542 13.605 1.00 90.81 214 PRO A CA 1
ATOM 1708 C C . PRO A 1 214 ? -3.789 -8.675 14.874 1.00 90.81 214 PRO A C 1
ATOM 1710 O O . PRO A 1 214 ? -3.949 -7.712 15.632 1.00 90.81 214 PRO A O 1
ATOM 1713 N N . ASP A 1 215 ? -4.319 -9.873 15.113 1.00 79.38 215 ASP A N 1
ATOM 1714 C CA . ASP A 1 215 ? -5.219 -10.142 16.236 1.00 79.38 215 ASP A CA 1
ATOM 1715 C C . ASP A 1 215 ? -4.570 -9.759 17.589 1.00 79.38 215 ASP A C 1
ATOM 1717 O O . ASP A 1 215 ? -3.359 -9.882 17.785 1.00 79.38 215 ASP A O 1
ATOM 1721 N N . GLY A 1 216 ? -5.371 -9.236 18.528 1.00 68.38 216 GLY A N 1
ATOM 1722 C CA . GLY A 1 216 ? -4.902 -8.752 19.839 1.00 68.38 216 GLY A CA 1
ATOM 1723 C C . GLY A 1 216 ? -4.405 -7.297 19.880 1.00 68.38 216 GLY A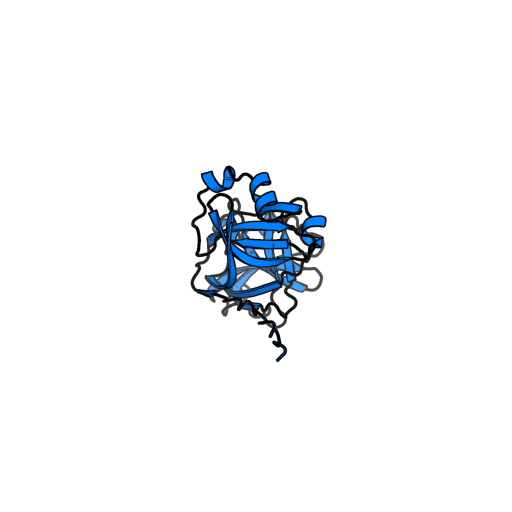 C 1
ATOM 1724 O O . GLY A 1 216 ? -4.059 -6.808 20.952 1.00 68.38 216 GLY A O 1
ATOM 1725 N N . LYS A 1 217 ? -4.394 -6.578 18.746 1.00 65.12 217 LYS A N 1
ATOM 1726 C CA . LYS A 1 217 ? -4.028 -5.144 18.660 1.00 65.12 217 LYS A CA 1
ATOM 1727 C C . LYS A 1 217 ? -5.197 -4.198 18.346 1.00 65.12 217 LYS A C 1
ATOM 1729 O O . LYS A 1 217 ? -5.004 -2.991 18.264 1.00 65.12 217 LYS A O 1
ATOM 1734 N N . ALA A 1 218 ? -6.405 -4.729 18.162 1.00 62.12 218 ALA A N 1
ATOM 1735 C CA . ALA A 1 218 ? -7.559 -3.967 17.678 1.00 62.12 218 ALA A CA 1
ATOM 1736 C C . ALA A 1 218 ? -8.422 -3.301 18.777 1.00 62.12 218 ALA A C 1
ATOM 1738 O O . ALA A 1 218 ? -9.352 -2.568 18.437 1.00 62.12 218 ALA A O 1
ATOM 1739 N N . SER A 1 219 ? -8.168 -3.555 20.071 1.00 55.44 219 SER A N 1
ATOM 1740 C CA . SER A 1 219 ? -9.136 -3.262 21.148 1.00 55.44 219 SER A CA 1
ATOM 1741 C C . SER A 1 219 ? -8.867 -2.021 22.008 1.00 55.44 219 SER A C 1
ATOM 1743 O O . SER A 1 219 ? -9.598 -1.808 22.972 1.00 55.44 219 SER A O 1
ATOM 1745 N N . SER A 1 220 ? -7.864 -1.195 21.713 1.00 53.12 220 SER A N 1
ATOM 1746 C CA . SER A 1 220 ? -7.624 0.043 22.468 1.00 53.12 220 SER A CA 1
ATOM 1747 C C . SER A 1 220 ? -8.289 1.236 21.780 1.00 53.12 220 SER A C 1
ATOM 1749 O O . SER A 1 220 ? -7.721 1.899 20.913 1.00 53.12 220 SER A O 1
ATOM 1751 N N . ALA A 1 221 ? -9.557 1.479 22.107 1.00 49.75 221 ALA A N 1
ATOM 1752 C CA . ALA A 1 221 ? -10.301 2.635 21.619 1.00 49.75 221 ALA A CA 1
ATOM 1753 C C . ALA A 1 221 ? -11.083 3.279 22.763 1.00 49.75 221 ALA A C 1
ATOM 1755 O O . ALA A 1 221 ? -11.819 2.591 23.469 1.00 49.75 221 ALA A O 1
ATOM 1756 N N . THR A 1 222 ? -10.983 4.601 22.874 1.00 42.97 222 THR A N 1
ATOM 1757 C CA . THR A 1 222 ? -12.037 5.417 23.478 1.00 42.97 222 THR A CA 1
ATOM 1758 C C . THR A 1 222 ? -12.922 5.881 22.330 1.00 42.97 222 THR A C 1
ATOM 1760 O O . THR A 1 222 ? -12.430 6.492 21.382 1.00 42.97 222 THR A O 1
ATOM 1763 N N . THR A 1 223 ? -14.210 5.556 22.362 1.00 35.91 223 THR A N 1
ATOM 1764 C CA . THR A 1 223 ? -15.161 6.052 21.363 1.00 35.91 223 THR A CA 1
ATOM 1765 C C . THR A 1 223 ? -15.320 7.559 21.565 1.00 35.91 223 THR A C 1
ATOM 1767 O O . THR A 1 223 ? -15.810 7.981 22.611 1.00 35.91 223 THR A O 1
ATOM 1770 N N . ALA A 1 224 ? -14.877 8.374 20.607 1.00 34.03 224 ALA A N 1
ATOM 1771 C CA . ALA A 1 224 ? -15.260 9.781 20.564 1.00 34.03 224 ALA A CA 1
ATOM 1772 C C . ALA A 1 224 ? -16.726 9.853 20.100 1.00 34.03 224 ALA A C 1
ATOM 1774 O O . ALA A 1 224 ? -17.057 9.299 19.049 1.00 34.03 224 ALA A O 1
ATOM 1775 N N . ASN A 1 225 ? -17.583 10.444 20.940 1.00 31.59 225 ASN A N 1
ATOM 1776 C CA . ASN A 1 225 ? -18.996 10.721 20.650 1.00 31.59 225 ASN A CA 1
ATOM 1777 C C . ASN A 1 225 ? -19.150 11.825 19.603 1.00 31.59 225 ASN A C 1
ATOM 1779 O O . ASN A 1 225 ? -18.332 12.773 19.639 1.00 31.59 225 ASN A O 1
#

Sequence (225 aa):
MGVRLSAVLITAAFFTTTISGFAQDSFSFENLVVKARGIEVYNTTGVSDCPAQLWDTLDVRKIRRQFRALKIEKNGPHFWMMDSQTVSFGTKASFGGIDARWVARLPLLTAVEAATGSKPYKVFTPKKTQRMVYAKGKPVYELIDPDGNVYVLQAHEEKFPIEALAKLGEKLKLPPGWKFRTRELSEDLVLDLKSDQTIYAIGDEYHQYWTRIPDGKASSATTAN

Secondary structure (DSSP, 8-state):
----------------EEEE-PPTT-EEEEEEEEETTEEEEEE-TTT----HHHHHT--HHHHHHHTT-SEEEEEEEEEE-SSEEEEEE--EEEETTEEEEEEEEE-HHHHHS-SSSS-BT--B--B--EEEEE-TTSEEEEEE-TT--EEEEEEEETTS-GGGGGGGGGT--PPTT-EEEEEEBSS-EEEEE-TTS---EEE-TT--EEEEPPTTSS--B----

pLDDT: mean 86.11, std 18.14, range [30.48, 98.56]

Radius of gyration: 19.2 Å; chains: 1; bounding box: 70×51×46 Å

Foldseek 3Di:
DDDDDDDPPPPPPFPWDKDKFDAFFDWKKWKWFAAPQFTWIWILPPPFPPDPVQLVPFPQVVVCVVSVGPGIATQDRWTFGFGMKIFGWGDWDDRSNRITTTFWTWGNVQVVCDVHGGDAPDKTWIQGFMKGKHAAQDKWKWKAAQVRWIWTFGIDHPVQDPVNRQVVQVVFPDDPNMDIHIFHANGMQIDGDHSPDGWIKGAHPRSTIITTRPPPRPPGGDDDD